Protein 4OIL (pdb70)

Radius of gyration: 17.57 Å; Cα contacts (8 Å, |Δi|>4): 299; chains: 2; bounding box: 48×38×50 Å

Secondary structure (DSSP, 8-state):
--HHHHHHHHH----------TTSPP-HHHHHHHHHHHHHHHHHHHHHHHHTSTTGGGS-HHHHHHHHHHHHHHHHHHHHHHHHHHHHTTSSEEEETTEEE-HHHHHHTT-HHHHHHHHHHHHHHHHTT--HHHHHHHHHHHTTSEEETT--TTHHHHHHHHHHHHHHHHHHH---HHHHHHHHHHHHTHHHHHHHHHHHHHHHHHHGGGTT----HHHHHHHHHTHHHHHTTSEEEPPS--/-TTGGG-

GO terms:
  GO:0045944 positive regulation of transcription by RNA polymerase II (P, IDA)
  GO:0005634 nucleus (C, IDA)
  GO:0005737 cytoplasm (C, IDA)
  GO:0045944 positive regulation of transcription by RNA polymerase II (P, IMP)
  GO:0004879 nuclear receptor activity (F, IDA)
  GO:0001223 transcription coactivator binding (F, IDA)
  GO:0030520 estrogen receptor signaling pathway (P, IDA)
  GO:0030521 androgen receptor signaling pathway (P, IDA)
  GO:0071391 cellular response to estrogen stimulus (P, IDA)
  GO:0071394 cellular response to testosterone stimulus (P, IDA)
  GO:0001223 transcription coactivator binding (F, IPI)
  GO:0001091 RNA polymerase II general transcription initiation factor binding (F, IPI)
  GO:0051117 ATPase binding (F, IDA)
  GO:0032991 protein-containing complex (C, IDA)
  GO:0000978 RNA polymerase II cis-regulatory region sequence-specific DNA binding (F, IDA)
  GO:0001228 DNA-binding transcription activator activity, RNA polymerase II-specific (F, IDA)
  GO:0005497 androgen binding (F, IDA)
  GO:0003682 chromatin binding (F, IDA)
  GO:0003700 DNA-binding transcription factor activity (F, IDA)
  GO:0005634 nucleus (C, EXP)

Nearest PDB structures (foldseek):
  2q7k-assembly1_A  TM=1.001E+00  e=5.333E-34  Homo sapiens
  4oh5-assembly1_A  TM=1.002E+00  e=1.818E-33  Homo sapiens
  4oed-assembly1_A  TM=1.001E+00  e=2.530E-33  Homo sapiens
  4ql8-assembly1_A  TM=9.978E-01  e=3.055E-33  Homo sapiens
  7zu2-assembly1_A  TM=9.937E-01  e=6.498E-33  Homo sapiens

CATH classification: 1.10.565.10

Structure (mmCIF, N/CA/C/O backbone):
data_4OIL
#
_entry.id   4OIL
#
_cell.length_a   54.417
_cell.length_b   65.593
_cell.length_c   70.283
_cell.angle_alpha   90.00
_cell.angle_beta   90.00
_cell.angle_gamma   90.00
#
_symmetry.space_group_name_H-M   'P 21 21 21'
#
loop_
_entity.id
_entity.type
_entity.pdbx_description
1 polymer 'Androgen receptor'
2 polymer 'co-regulator peptide'
3 non-polymer HYDROXYFLUTAMIDE
4 water water
#
loop_
_atom_site.group_PDB
_atom_site.id
_atom_site.type_symbol
_atom_site.label_atom_id
_atom_site.label_alt_id
_atom_site.label_comp_id
_atom_site.label_asym_id
_atom_site.label_entity_id
_atom_site.label_seq_id
_atom_site.pdbx_PDB_ins_code
_atom_site.Cartn_x
_atom_site.Cartn_y
_atom_site.Cartn_z
_atom_site.occupancy
_atom_site.B_iso_or_equiv
_atom_site.auth_seq_id
_atom_site.auth_comp_id
_atom_site.auth_asym_id
_atom_site.auth_atom_id
_atom_site.pdbx_PDB_model_num
ATOM 1 N N . GLN A 1 1 ? -8.711 25.612 -17.647 1.00 105.06 670 GLN A N 1
ATOM 2 C CA . GLN A 1 1 ? -8.275 26.247 -18.938 1.00 109.15 670 GLN A CA 1
ATOM 3 C C . GLN A 1 1 ? -9.217 25.887 -20.093 1.00 98.07 670 GLN A C 1
ATOM 4 O O . GLN A 1 1 ? -9.852 26.785 -20.675 1.00 75.49 670 GLN A O 1
ATOM 10 N N . PRO A 1 2 ? -9.332 24.578 -20.426 1.00 104.76 671 PRO A N 1
ATOM 11 C CA . PRO A 1 2 ? -10.235 24.410 -21.526 1.00 96.70 671 PRO A CA 1
ATOM 12 C C . PRO A 1 2 ? -11.634 24.858 -21.150 1.00 80.22 671 PRO A C 1
ATOM 13 O O . PRO A 1 2 ? -12.013 24.929 -19.984 1.00 66.95 671 PRO 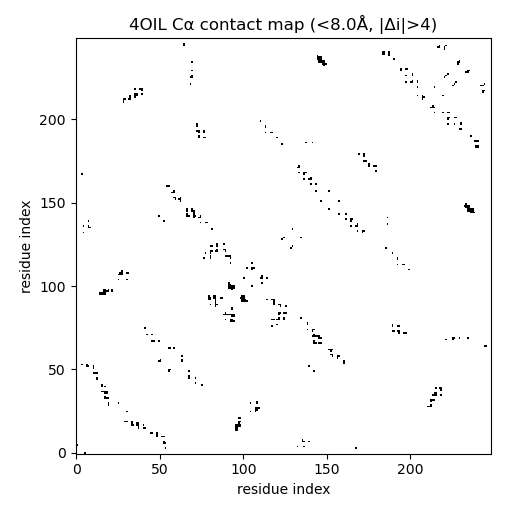A O 1
ATOM 17 N N . ILE A 1 3 ? -12.324 25.261 -22.193 1.00 69.75 672 ILE A N 1
ATOM 18 C CA . ILE A 1 3 ? -13.744 25.245 -22.273 1.00 65.47 672 ILE A CA 1
ATOM 19 C C . ILE A 1 3 ? -14.304 23.942 -21.661 1.00 61.89 672 ILE A C 1
ATOM 20 O O . ILE A 1 3 ? -15.343 23.933 -20.979 1.00 61.46 672 ILE A O 1
ATOM 25 N N . PHE A 1 4 ? -13.611 22.846 -21.921 1.00 54.34 673 PHE A N 1
ATOM 26 C CA . PHE A 1 4 ? -14.066 21.525 -21.529 1.00 56.48 673 PHE A CA 1
ATOM 27 C C . PHE A 1 4 ? -14.283 21.388 -20.019 1.00 56.64 673 PHE A C 1
ATOM 28 O O . PHE A 1 4 ? -15.338 20.889 -19.547 1.00 44.54 673 PHE A O 1
ATOM 36 N N . LEU A 1 5 ? -13.264 21.822 -19.278 1.00 58.74 674 LEU A N 1
ATOM 37 C CA . LEU A 1 5 ? -13.251 21.678 -17.837 1.00 56.48 674 LEU A CA 1
ATOM 38 C C . LEU A 1 5 ? -14.255 22.613 -17.258 1.00 50.26 674 LEU A C 1
ATOM 39 O O . LEU A 1 5 ? -14.917 22.250 -16.307 1.00 49.34 674 LEU A O 1
ATOM 44 N N . ASN A 1 6 ? -14.366 23.818 -17.812 1.00 51.03 675 ASN A N 1
ATOM 45 C CA . ASN A 1 6 ? -15.437 24.740 -17.373 1.00 55.66 675 ASN A CA 1
ATOM 46 C C . ASN A 1 6 ? -16.767 24.043 -17.378 1.00 47.37 675 ASN A C 1
ATOM 47 O O . ASN A 1 6 ? -17.537 24.212 -16.442 1.00 54.70 675 ASN A O 1
ATOM 52 N N . VAL A 1 7 ? -17.032 23.254 -18.421 1.00 43.85 676 VAL A N 1
ATOM 53 C CA . VAL A 1 7 ? -18.355 22.649 -18.548 1.00 46.03 676 VAL A CA 1
ATOM 54 C C . VAL A 1 7 ? -18.628 21.653 -17.451 1.00 45.44 676 VAL A C 1
ATOM 55 O O . VAL A 1 7 ? -19.713 21.691 -16.838 1.00 46.03 676 VAL A O 1
ATOM 59 N N . LEU A 1 8 ? -17.648 20.802 -17.159 1.00 42.96 677 LEU A N 1
ATOM 60 C CA . LEU A 1 8 ? -17.880 19.724 -16.205 1.00 40.34 677 LEU A CA 1
ATOM 61 C C . LEU A 1 8 ? -18.100 20.271 -14.847 1.00 43.05 677 LEU A C 1
ATOM 62 O O . LEU A 1 8 ? -18.899 19.735 -14.084 1.00 47.40 677 LEU A O 1
ATOM 67 N N . GLU A 1 9 ? -17.427 21.380 -14.557 1.00 48.24 678 GLU A N 1
ATOM 68 C CA . GLU A 1 9 ? -17.592 22.057 -13.259 1.00 52.89 678 GLU A CA 1
ATOM 69 C C . GLU A 1 9 ? -18.983 22.660 -13.175 1.00 47.97 678 GLU A C 1
ATOM 70 O O . GLU A 1 9 ? -19.681 22.484 -12.186 1.00 42.61 678 GLU A O 1
ATOM 76 N N . ALA A 1 10 ? -19.333 23.385 -14.229 1.00 43.26 679 ALA A N 1
ATOM 77 C CA . ALA A 1 10 ? -20.571 24.066 -14.328 1.00 46.43 679 ALA A CA 1
ATOM 78 C C . ALA A 1 10 ? -21.715 23.090 -14.125 1.00 48.83 679 ALA A C 1
ATOM 79 O O . ALA A 1 10 ? -22.607 23.387 -13.342 1.00 49.77 679 ALA A O 1
ATOM 81 N N . ILE A 1 11 ? -21.663 21.911 -14.764 1.00 47.14 680 ILE A N 1
ATOM 82 C CA . ILE A 1 11 ? -22.812 20.936 -14.734 1.00 44.69 680 ILE A CA 1
ATOM 83 C C . ILE A 1 11 ? -22.779 19.908 -13.603 1.00 44.57 680 ILE A C 1
ATOM 84 O O . ILE A 1 11 ? -23.718 19.122 -13.433 1.00 38.77 680 ILE A O 1
ATOM 89 N N . GLU A 1 12 ? -21.705 19.922 -12.819 1.00 45.88 681 GLU A N 1
ATOM 90 C CA . GLU A 1 12 ? -21.545 18.939 -11.760 1.00 44.02 681 GLU A CA 1
ATOM 91 C C . GLU A 1 12 ? -22.685 19.089 -10.738 1.00 45.84 681 GLU A C 1
ATOM 92 O O . GLU A 1 12 ? -22.855 20.154 -10.147 1.00 43.98 681 GLU A O 1
ATOM 98 N N . PRO A 1 13 ? -23.451 18.017 -10.506 1.00 46.55 682 PRO A N 1
ATOM 99 C CA . PRO A 1 13 ? -24.575 18.115 -9.551 1.00 43.86 682 PRO A CA 1
ATOM 100 C C . PRO A 1 13 ? -24.149 18.561 -8.171 1.00 44.54 682 PRO A C 1
ATOM 101 O O . PRO A 1 13 ? -22.958 18.498 -7.810 1.00 49.38 682 PRO A O 1
ATOM 105 N N . GLY A 1 14 ? -25.126 19.005 -7.406 1.00 40.90 683 GLY A N 1
ATOM 106 C CA . GLY A 1 14 ? -24.928 19.432 -6.042 1.00 40.08 683 GLY A CA 1
ATOM 107 C C . GLY A 1 14 ? -25.316 18.339 -5.048 1.00 42.27 683 GLY A C 1
ATOM 108 O O . GLY A 1 14 ? -25.443 17.184 -5.398 1.00 46.89 683 GLY A O 1
ATOM 109 N N . VAL A 1 15 ? -25.485 18.733 -3.798 1.00 43.54 684 VAL A N 1
ATOM 110 C CA . VAL A 1 15 ? -25.707 17.825 -2.703 1.00 48.24 684 VAL A CA 1
ATOM 111 C C . VAL A 1 15 ? -27.088 17.179 -2.919 1.00 49.58 684 VAL A C 1
ATOM 112 O O . VAL A 1 15 ? -28.028 17.860 -3.298 1.00 50.80 684 VAL A O 1
ATOM 116 N N . VAL A 1 16 ? -27.171 15.864 -2.754 1.00 47.64 685 VAL A N 1
ATOM 117 C CA . VAL A 1 16 ? -28.411 15.130 -2.817 1.00 47.53 685 VAL A CA 1
ATOM 118 C C . VAL A 1 16 ? -28.533 14.352 -1.520 1.00 49.76 685 VAL A C 1
ATOM 119 O O . VAL A 1 16 ? -27.636 13.616 -1.114 1.00 48.21 685 VAL A O 1
ATOM 123 N N . CYS A 1 17 ? -29.631 14.578 -0.830 1.00 51.16 686 CYS A N 1
ATOM 124 C CA . CYS A 1 17 ? -29.869 13.951 0.439 1.00 51.33 686 CYS A CA 1
ATOM 125 C C . CYS A 1 17 ? -30.758 12.740 0.182 1.00 49.05 686 CYS A C 1
ATOM 126 O O . CYS A 1 17 ? -31.551 12.725 -0.764 1.00 51.07 686 CYS A O 1
ATOM 129 N N . ALA A 1 18 ? -30.610 11.734 1.041 1.00 46.28 687 ALA A N 1
ATOM 130 C CA . ALA A 1 18 ? -31.354 10.498 0.946 1.00 48.08 687 ALA A CA 1
ATOM 131 C C . ALA A 1 18 ? -32.746 10.554 1.596 1.00 52.79 687 ALA A C 1
ATOM 132 O O . ALA A 1 18 ? -33.614 9.742 1.251 1.00 59.46 687 ALA A O 1
ATOM 134 N N . GLY A 1 19 ? -32.936 11.490 2.534 1.00 49.37 688 GLY A N 1
ATOM 135 C CA . GLY A 1 19 ? -34.145 11.590 3.334 1.00 47.93 688 GLY A CA 1
ATOM 136 C C . GLY A 1 19 ? -34.189 10.575 4.485 1.00 53.54 688 GLY A C 1
ATOM 137 O O . GLY A 1 19 ? -35.269 10.245 4.983 1.00 55.34 688 GLY A O 1
ATOM 138 N N . HIS A 1 20 ? -33.036 10.059 4.927 1.00 53.01 689 HIS A N 1
ATOM 139 C CA . HIS A 1 20 ? -33.045 8.985 5.952 1.00 49.16 689 HIS A CA 1
ATOM 140 C C . HIS A 1 20 ? -33.407 9.490 7.371 1.00 46.43 689 HIS A C 1
ATOM 141 O O . HIS A 1 20 ? -33.003 10.567 7.776 1.00 49.98 689 HIS A O 1
ATOM 148 N N . ASP A 1 21 ? -34.170 8.692 8.111 1.00 49.40 690 ASP A N 1
ATOM 149 C CA . ASP A 1 21 ? -34.442 8.958 9.535 1.00 48.93 690 ASP A CA 1
ATOM 150 C C . ASP A 1 21 ? -33.262 8.500 10.414 1.00 51.85 690 ASP A C 1
ATOM 151 O O . ASP A 1 21 ? -33.260 7.376 10.908 1.00 60.23 690 ASP A O 1
ATOM 156 N N . ASN A 1 22 ? -32.266 9.356 10.632 1.00 52.69 691 ASN A N 1
ATOM 157 C CA . ASN A 1 22 ? -31.116 8.966 11.472 1.00 50.73 691 ASN A CA 1
ATOM 158 C C . ASN A 1 22 ? -31.406 8.836 12.968 1.00 58.22 691 ASN A C 1
ATOM 159 O O . ASN A 1 22 ? -30.537 8.458 13.762 1.00 58.35 691 ASN A O 1
ATOM 164 N N . ASN A 1 23 ? -32.634 9.120 13.365 1.00 69.00 692 ASN A N 1
ATOM 165 C CA . ASN A 1 23 ? -33.018 8.927 14.752 1.00 73.63 692 ASN A CA 1
ATOM 166 C C . ASN A 1 23 ? -33.536 7.493 14.984 1.00 75.10 692 ASN A C 1
ATOM 167 O O . ASN A 1 23 ? -33.439 6.987 16.086 1.00 68.23 692 ASN A O 1
ATOM 172 N N . GLN A 1 24 ? -34.038 6.825 13.948 1.00 81.55 693 GLN A N 1
ATOM 173 C CA . GLN A 1 24 ? -34.468 5.436 14.108 1.00 92.39 693 GLN A CA 1
ATOM 174 C C . GLN A 1 24 ? -33.239 4.530 14.018 1.00 89.05 693 GLN A C 1
ATOM 175 O O . GLN A 1 24 ? -32.414 4.686 13.117 1.00 80.56 693 GLN A O 1
ATOM 181 N N . PRO A 1 25 ? -33.115 3.582 14.961 1.00 91.48 694 PRO A N 1
ATOM 182 C CA . PRO A 1 25 ? -31.999 2.660 14.869 1.00 84.24 694 PRO A CA 1
ATOM 183 C C . PRO A 1 25 ? -32.040 1.899 13.567 1.00 73.54 694 PRO A C 1
ATOM 184 O O . PRO A 1 25 ? -33.075 1.802 12.933 1.00 72.45 694 PRO A O 1
ATOM 188 N N . ASP A 1 26 ? -30.881 1.398 13.172 1.00 64.91 695 ASP A N 1
ATOM 189 C CA . ASP A 1 26 ? -30.679 0.862 11.845 1.00 59.40 695 ASP A CA 1
ATOM 190 C C . ASP A 1 26 ? -31.370 -0.482 11.669 1.00 60.42 695 ASP A C 1
ATOM 191 O O . ASP A 1 26 ? -31.264 -1.370 12.511 1.00 62.12 695 ASP A O 1
ATOM 196 N N . SER A 1 27 ? -32.085 -0.625 10.568 1.00 58.18 696 SER A N 1
ATOM 197 C CA . SER A 1 27 ? -32.567 -1.907 10.143 1.00 53.87 696 SER A CA 1
ATOM 198 C C . SER A 1 27 ? -32.213 -2.077 8.688 1.00 54.29 696 SER A C 1
ATOM 199 O O . SER A 1 27 ? -31.966 -1.105 7.965 1.00 56.92 696 SER A O 1
ATOM 202 N N . PHE A 1 28 ? -32.175 -3.323 8.248 1.00 53.10 697 PHE A N 1
ATOM 203 C CA . PHE A 1 28 ? -31.894 -3.592 6.863 1.00 54.52 697 PHE A CA 1
ATOM 204 C C . PHE A 1 28 ? -32.893 -2.841 5.950 1.00 54.13 697 PHE A C 1
ATOM 205 O O . PHE A 1 28 ? -32.504 -2.153 4.998 1.00 48.84 697 PHE A O 1
ATOM 213 N N . ALA A 1 29 ? -34.173 -2.921 6.289 1.00 50.07 698 ALA A N 1
ATOM 214 C CA . ALA A 1 29 ? -35.220 -2.347 5.449 1.00 46.57 698 ALA A CA 1
ATOM 215 C C . ALA A 1 29 ? -35.135 -0.842 5.353 1.00 42.32 698 ALA A C 1
ATOM 216 O O . ALA A 1 29 ? -35.305 -0.245 4.283 1.00 43.87 698 ALA A O 1
ATOM 218 N N . ALA A 1 30 ? -34.957 -0.210 6.496 1.00 41.99 699 ALA A N 1
ATOM 219 C CA . ALA A 1 30 ? -34.842 1.240 6.541 1.00 42.56 699 ALA A CA 1
ATOM 220 C C . ALA A 1 30 ? -33.611 1.748 5.771 1.00 45.35 699 ALA A C 1
ATOM 221 O O . ALA A 1 30 ? -33.666 2.794 5.099 1.00 48.41 699 ALA A O 1
ATOM 223 N N . LEU A 1 31 ? -32.499 1.016 5.878 1.00 41.23 700 LEU A N 1
ATOM 224 C CA . LEU A 1 31 ? -31.281 1.475 5.268 1.00 43.65 700 LEU A CA 1
ATOM 225 C C . LEU A 1 31 ? -31.453 1.272 3.794 1.00 42.29 700 LEU A C 1
ATOM 226 O O . LEU A 1 31 ? -31.139 2.166 2.990 1.00 42.28 700 LEU A O 1
ATOM 231 N N . LEU A 1 32 ? -31.947 0.086 3.440 1.00 38.33 701 LEU A N 1
ATOM 232 C CA . LEU A 1 32 ? -32.125 -0.249 2.044 1.00 41.91 701 LEU A CA 1
ATOM 233 C C . LEU A 1 32 ? -33.235 0.541 1.340 1.00 46.44 701 LEU A C 1
ATOM 234 O O . LEU A 1 32 ? -33.088 0.910 0.162 1.00 57.82 701 LEU A O 1
ATOM 239 N N . SER A 1 33 ? -34.289 0.882 2.068 1.00 43.62 702 SER A N 1
ATOM 240 C CA . SER A 1 33 ? -35.233 1.870 1.572 1.00 45.87 702 SER A CA 1
ATOM 241 C C . SER A 1 33 ? -34.622 3.237 1.367 1.00 41.48 702 SER A C 1
ATOM 242 O O . SER A 1 33 ? -34.893 3.890 0.360 1.00 45.88 702 SER A O 1
ATOM 245 N N . SER A 1 34 ? -33.836 3.733 2.312 1.00 38.54 703 SER A N 1
ATOM 246 C CA . SER A 1 34 ? -33.244 5.044 2.046 1.00 36.26 703 SER A CA 1
ATOM 247 C C . SER A 1 34 ? -32.186 4.996 0.921 1.00 34.44 703 SER A C 1
ATOM 248 O O . SER A 1 34 ? -32.094 5.961 0.187 1.00 36.89 703 SER A O 1
ATOM 251 N N . LEU A 1 35 ? -31.477 3.876 0.698 1.00 35.52 704 LEU A N 1
ATOM 252 C CA . LEU A 1 35 ? -30.531 3.807 -0.475 1.00 39.71 704 LEU A CA 1
ATOM 253 C C . LEU A 1 35 ? -31.229 3.795 -1.787 1.00 40.03 704 LEU A C 1
ATOM 254 O O . LEU A 1 35 ? -30.763 4.400 -2.717 1.00 41.25 704 LEU A O 1
ATOM 259 N N . ASN A 1 36 ? -32.311 3.022 -1.879 1.00 48.89 705 ASN A N 1
ATOM 260 C CA . ASN A 1 36 ? -33.192 2.992 -3.069 1.00 45.60 705 ASN A CA 1
ATOM 261 C C . ASN A 1 36 ? -33.789 4.344 -3.422 1.00 39.42 705 ASN A C 1
ATOM 262 O O . ASN A 1 36 ? -33.724 4.787 -4.564 1.00 41.15 705 ASN A O 1
ATOM 267 N N . GLU A 1 37 ? -34.333 5.017 -2.433 1.00 38.78 706 GLU A N 1
ATOM 268 C CA . GLU A 1 37 ? -34.816 6.382 -2.637 1.00 40.99 706 GLU A CA 1
ATOM 269 C C . GLU A 1 37 ? -33.668 7.257 -3.131 1.00 40.49 706 GLU A C 1
ATOM 270 O O . GLU A 1 37 ? -33.808 7.941 -4.124 1.00 44.40 706 GLU A O 1
ATOM 276 N N . LEU A 1 38 ? -32.545 7.250 -2.415 1.00 41.24 707 LEU A N 1
ATOM 277 C CA . LEU A 1 38 ? -31.341 8.000 -2.836 1.00 40.36 707 LEU A CA 1
ATOM 278 C C . LEU A 1 38 ? -30.990 7.651 -4.280 1.00 39.47 707 LEU A C 1
ATOM 279 O O . LEU A 1 38 ? -30.732 8.550 -5.107 1.00 42.59 707 LEU A O 1
ATOM 284 N N . GLY A 1 39 ? -31.067 6.366 -4.610 1.00 36.79 708 GLY A N 1
ATOM 285 C CA . GLY A 1 39 ? -30.734 5.946 -5.952 1.00 41.36 708 GLY A CA 1
ATOM 286 C C . GLY A 1 39 ? -31.527 6.713 -6.989 1.00 43.03 708 GLY A C 1
ATOM 287 O O . GLY A 1 39 ? -30.994 7.195 -7.976 1.00 42.90 708 GLY A O 1
ATOM 288 N N . GLU A 1 40 ? -32.821 6.826 -6.720 1.00 45.16 709 GLU A N 1
ATOM 289 C CA . GLU A 1 40 ? -33.786 7.383 -7.634 1.00 44.00 709 GLU A CA 1
ATOM 290 C C . GLU A 1 40 ? -33.451 8.845 -7.771 1.00 42.70 709 GLU A C 1
ATOM 291 O O . GLU A 1 40 ? -33.294 9.386 -8.878 1.00 40.22 709 GLU A O 1
ATOM 297 N N . ARG A 1 41 ? -33.325 9.496 -6.627 1.00 41.24 710 ARG A N 1
ATOM 298 C CA . ARG A 1 41 ? -32.932 10.908 -6.630 1.00 45.02 710 ARG A CA 1
ATOM 299 C C . ARG A 1 41 ? -31.617 11.145 -7.426 1.00 43.85 710 ARG A C 1
ATOM 300 O O . ARG A 1 41 ? -31.544 12.068 -8.269 1.00 42.39 710 ARG A O 1
ATOM 308 N N . GLN A 1 42 ? -30.621 10.284 -7.230 1.00 40.16 711 GLN A N 1
ATOM 309 C CA . GLN A 1 42 ? -29.329 10.504 -7.916 1.00 44.63 711 GLN A CA 1
ATOM 310 C C . GLN A 1 42 ? -29.456 10.193 -9.411 1.00 46.67 711 GLN A C 1
ATOM 311 O O . GLN A 1 42 ? -28.866 10.882 -10.252 1.00 42.65 711 GLN A O 1
ATOM 317 N N . LEU A 1 43 ? -30.257 9.189 -9.754 1.00 44.87 712 LEU A N 1
ATOM 318 C CA . LEU A 1 43 ? -30.563 8.920 -11.165 1.00 45.22 712 LEU A CA 1
ATOM 319 C C . LEU A 1 43 ? -31.058 10.162 -11.904 1.00 44.52 712 LEU A C 1
ATOM 320 O O . LEU A 1 43 ? -30.635 10.465 -13.014 1.00 47.48 712 LEU A O 1
ATOM 325 N N . VAL A 1 44 ? -31.965 10.874 -11.269 1.00 45.90 713 VAL A N 1
ATOM 326 C CA . VAL A 1 44 ? -32.5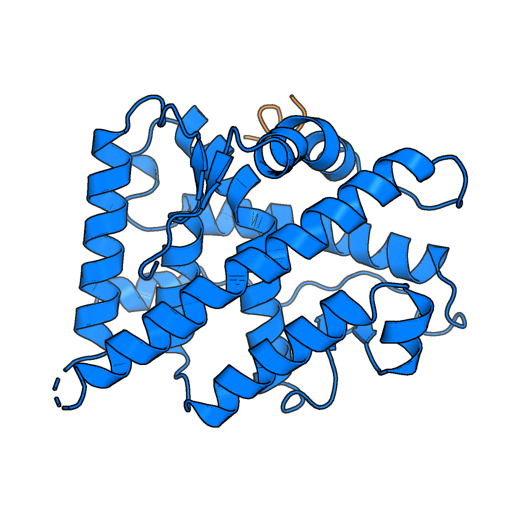58 12.079 -11.842 1.00 46.62 713 VAL A CA 1
ATOM 327 C C . VAL A 1 44 ? -31.449 13.081 -12.085 1.00 45.63 713 VAL A C 1
ATOM 328 O O . VAL A 1 44 ? -31.317 13.648 -13.169 1.00 44.36 713 VAL A O 1
ATOM 332 N N . HIS A 1 45 ? -30.637 13.300 -11.068 1.00 47.29 714 HIS A N 1
ATOM 333 C CA . HIS A 1 45 ? -29.465 14.172 -11.266 1.00 51.34 714 HIS A CA 1
ATOM 334 C C . HIS A 1 45 ? -28.510 13.634 -12.330 1.00 40.93 714 HIS A C 1
ATOM 335 O O . HIS A 1 45 ? -28.099 14.384 -13.193 1.00 46.75 714 HIS A O 1
ATOM 342 N N . VAL A 1 46 ? -28.219 12.345 -12.376 1.00 40.91 715 VAL A N 1
ATOM 343 C CA . VAL A 1 46 ? -27.285 11.872 -13.449 1.00 39.37 715 VAL A CA 1
ATOM 344 C C . VAL A 1 46 ? -27.839 12.146 -14.869 1.00 44.58 715 VAL A C 1
ATOM 345 O O . VAL A 1 46 ? -27.066 12.533 -15.795 1.00 41.02 715 VAL A O 1
ATOM 349 N N . VAL A 1 47 ? -29.154 11.935 -15.046 1.00 38.76 716 VAL A N 1
ATOM 350 C CA . VAL A 1 47 ? -29.806 12.221 -16.315 1.00 35.28 716 VAL A CA 1
ATOM 351 C C . VAL A 1 47 ? -29.616 13.663 -16.712 1.00 36.39 716 VAL A C 1
ATOM 352 O O . VAL A 1 47 ? -29.243 13.977 -17.827 1.00 41.90 716 VAL A O 1
ATOM 356 N N . LYS A 1 48 ? -29.946 14.571 -15.828 1.00 38.84 717 LYS A N 1
ATOM 357 C CA . LYS A 1 48 ? -29.815 15.963 -16.202 1.00 42.62 717 LYS A CA 1
ATOM 358 C C . LYS A 1 48 ? -28.377 16.299 -16.554 1.00 40.72 717 LYS A C 1
ATOM 359 O O . LYS A 1 48 ? -28.152 17.034 -17.505 1.00 43.94 717 LYS A O 1
ATOM 365 N N . TRP A 1 49 ? -27.428 15.758 -15.779 1.00 39.53 718 TRP A N 1
ATOM 366 C CA . TRP A 1 49 ? -25.976 16.042 -15.934 1.00 45.25 718 TRP A CA 1
ATOM 367 C C . TRP A 1 49 ? -25.441 15.557 -17.274 1.00 46.00 718 TRP A C 1
ATOM 368 O O . TRP A 1 49 ? -24.671 16.237 -17.931 1.00 43.53 718 TRP A O 1
ATOM 379 N N . ALA A 1 50 ? -25.873 14.348 -17.629 1.00 45.39 719 ALA A N 1
ATOM 380 C CA . ALA A 1 50 ? -25.500 13.657 -18.847 1.00 42.52 719 ALA A CA 1
ATOM 381 C C . ALA A 1 50 ? -25.889 14.424 -20.111 1.00 47.14 719 ALA A C 1
ATOM 382 O O . ALA A 1 50 ? -25.041 14.650 -21.044 1.00 40.03 719 ALA A O 1
ATOM 384 N N . LYS A 1 51 ? -27.169 14.815 -20.144 1.00 41.48 720 LYS A N 1
ATOM 385 C CA . LYS A 1 51 ? -27.726 15.596 -21.265 1.00 46.34 720 LYS A CA 1
ATOM 386 C C . LYS A 1 51 ? -27.054 16.951 -21.502 1.00 41.97 720 LYS A C 1
ATOM 387 O O . LYS A 1 51 ? -27.077 17.461 -22.636 1.00 48.44 720 LYS A O 1
ATOM 393 N N . ALA A 1 52 ? -26.448 17.536 -20.469 1.00 37.17 721 ALA A N 1
ATOM 394 C CA . ALA A 1 52 ? -25.684 18.784 -20.652 1.00 33.39 721 ALA A CA 1
ATOM 395 C C . ALA A 1 52 ? -24.190 18.560 -20.960 1.00 37.49 721 ALA A C 1
ATOM 396 O O . ALA A 1 52 ? -23.407 19.512 -21.046 1.00 38.44 721 ALA A O 1
ATOM 398 N N . LEU A 1 53 ? -23.790 17.316 -21.101 1.00 36.40 722 LEU A N 1
ATOM 399 C CA . LEU A 1 53 ? -22.411 17.014 -21.355 1.00 41.08 722 LEU A CA 1
ATOM 400 C C . LEU A 1 53 ? -22.126 17.419 -22.760 1.00 43.82 722 LEU A C 1
ATOM 401 O O . LEU A 1 53 ? -23.026 17.390 -23.615 1.00 54.66 722 LEU A O 1
ATOM 406 N N . PRO A 1 54 ? -20.879 17.798 -23.019 1.00 45.47 723 PRO A N 1
ATOM 407 C CA . PRO A 1 54 ? -20.536 18.222 -24.372 1.00 46.82 723 PRO A CA 1
ATOM 408 C C . PRO A 1 54 ? -20.596 17.103 -25.402 1.00 42.17 723 PRO A C 1
ATOM 409 O O . PRO A 1 54 ? -20.204 15.986 -25.142 1.00 41.45 723 PRO A O 1
ATOM 413 N N . GLY A 1 55 ? -21.068 17.419 -26.587 1.00 49.47 724 GLY A N 1
ATOM 414 C CA . GLY A 1 55 ? -21.274 16.400 -27.625 1.00 44.32 724 GLY A CA 1
ATOM 415 C C . GLY A 1 55 ? -22.311 15.321 -27.315 1.00 44.96 724 GLY A C 1
ATOM 416 O O . GLY A 1 55 ? -22.510 14.439 -28.134 1.00 48.88 724 GLY A O 1
ATOM 417 N N . PHE A 1 56 ? -22.990 15.353 -26.167 1.00 46.50 725 PHE A N 1
ATOM 418 C CA . PHE A 1 56 ? -23.876 14.216 -25.798 1.00 45.99 725 PHE A CA 1
ATOM 419 C C . PHE A 1 56 ? -25.098 14.104 -26.734 1.00 56.37 725 PHE A C 1
ATOM 420 O O . PHE A 1 56 ? -25.559 12.990 -27.080 1.00 58.08 725 PHE A O 1
ATOM 428 N N . ARG A 1 57 ? -25.610 15.262 -27.150 1.00 60.18 726 ARG A N 1
ATOM 429 C CA . ARG A 1 57 ? -26.765 15.339 -28.028 1.00 62.32 726 ARG A CA 1
ATOM 430 C C . ARG A 1 57 ? -26.438 14.745 -29.402 1.00 62.46 726 ARG A C 1
ATOM 431 O O . ARG A 1 57 ? -27.357 14.403 -30.138 1.00 63.67 726 ARG A O 1
ATOM 439 N N . ASN A 1 58 ? -25.152 14.606 -29.744 1.00 56.34 727 ASN A N 1
ATOM 440 C CA . ASN A 1 58 ? -24.757 13.951 -30.985 1.00 57.25 727 ASN A CA 1
ATOM 441 C C . ASN A 1 58 ? -25.335 12.539 -31.067 1.00 55.44 727 ASN A C 1
ATOM 442 O O . ASN A 1 58 ? -25.573 12.062 -32.167 1.00 67.80 727 ASN A O 1
ATOM 447 N N . LEU A 1 59 ? -25.463 11.852 -29.927 1.00 47.79 728 LEU A N 1
ATOM 448 C CA . LEU A 1 59 ? -25.913 10.438 -29.864 1.00 48.50 728 LEU A CA 1
ATOM 449 C C . LEU A 1 59 ? -27.348 10.273 -30.269 1.00 53.42 728 LEU A C 1
ATOM 450 O O . LEU A 1 59 ? -28.181 11.144 -30.005 1.00 54.75 728 LEU A O 1
ATOM 455 N N . HIS A 1 60 ? -27.657 9.128 -30.854 1.00 51.55 729 HIS A N 1
ATOM 456 C CA . HIS A 1 60 ? -29.043 8.767 -31.022 1.00 57.59 729 HIS A CA 1
ATOM 457 C C . HIS A 1 60 ? -29.698 8.660 -29.636 1.00 57.34 729 HIS A C 1
ATOM 458 O O . HIS A 1 60 ? -29.129 8.117 -28.674 1.00 48.82 729 HIS A O 1
ATOM 465 N N . VAL A 1 61 ? -30.919 9.157 -29.576 1.00 56.96 730 VAL A N 1
ATOM 466 C CA . VAL A 1 61 ? -31.658 9.302 -28.331 1.00 60.55 730 VAL A CA 1
ATOM 467 C C . VAL A 1 61 ? -31.695 8.045 -27.466 1.00 58.34 730 VAL A C 1
ATOM 468 O O . VAL A 1 61 ? -31.638 8.121 -26.232 1.00 54.56 730 VAL A O 1
ATOM 472 N N . ASP A 1 62 ? -31.899 6.915 -28.121 1.00 54.05 731 ASP A N 1
ATOM 473 C CA . ASP A 1 62 ? -32.051 5.626 -27.452 1.00 58.53 731 ASP A CA 1
ATOM 474 C C . ASP A 1 62 ? -30.708 5.166 -26.939 1.00 51.05 731 ASP A C 1
ATOM 475 O O . ASP A 1 62 ? -30.626 4.452 -25.944 1.00 52.01 731 ASP A O 1
ATOM 480 N N . ASP A 1 63 ? -29.657 5.579 -27.639 1.00 53.21 732 ASP A N 1
ATOM 481 C CA . ASP A 1 63 ? -28.287 5.432 -27.141 1.00 50.23 732 ASP A CA 1
ATOM 482 C C . ASP A 1 63 ? -28.083 6.341 -25.927 1.00 46.01 732 ASP A C 1
ATOM 483 O O . ASP A 1 63 ? -27.482 5.929 -24.927 1.00 50.01 732 ASP A O 1
ATOM 488 N N . GLN A 1 64 ? -28.597 7.562 -26.003 1.00 43.75 733 GLN A N 1
ATOM 489 C CA . GLN A 1 64 ? -28.569 8.473 -24.843 1.00 46.08 733 GLN A CA 1
ATOM 490 C C . GLN A 1 64 ? -29.167 7.832 -23.592 1.00 47.34 733 GLN A C 1
ATOM 491 O O . GLN A 1 64 ? -28.607 7.915 -22.508 1.00 54.14 733 GLN A O 1
ATOM 497 N N . MET A 1 65 ? -30.288 7.152 -23.736 1.00 52.43 734 MET A N 1
ATOM 498 C CA . MET A 1 65 ? -30.936 6.609 -22.567 1.00 53.25 734 MET A CA 1
ATOM 499 C C . MET A 1 65 ? -30.179 5.384 -22.145 1.00 44.43 734 MET A C 1
ATOM 500 O O . MET A 1 65 ? -29.948 5.161 -20.972 1.00 44.28 734 MET A O 1
ATOM 505 N N . ALA A 1 66 ? -29.841 4.562 -23.116 1.00 37.92 735 ALA A N 1
ATOM 506 C CA . ALA A 1 66 ? -29.276 3.277 -22.816 1.00 41.52 735 ALA A CA 1
ATOM 507 C C . ALA A 1 66 ? -28.013 3.488 -21.962 1.00 43.48 735 ALA A C 1
ATOM 508 O O . ALA A 1 66 ? -27.862 2.960 -20.834 1.00 43.32 735 ALA A O 1
ATOM 510 N N . VAL A 1 67 ? -27.158 4.334 -22.517 1.00 38.12 736 VAL A N 1
ATOM 511 C CA . VAL A 1 67 ? -25.858 4.626 -21.971 1.00 44.84 736 VAL A CA 1
ATOM 512 C C . VAL A 1 67 ? -25.940 5.090 -20.537 1.00 44.02 736 VAL A C 1
ATOM 513 O O . VAL A 1 67 ? -25.112 4.698 -19.733 1.00 39.99 736 VAL A O 1
ATOM 517 N N . ILE A 1 68 ? -26.916 5.939 -20.226 1.00 42.09 737 ILE A N 1
ATOM 518 C CA . ILE A 1 68 ? -27.086 6.430 -18.861 1.00 41.68 737 ILE A CA 1
ATOM 519 C C . ILE A 1 68 ? -27.577 5.263 -17.967 1.00 41.62 737 ILE A C 1
ATOM 520 O O . ILE A 1 68 ? -27.149 5.088 -16.831 1.00 39.90 737 ILE A O 1
ATOM 525 N N . GLN A 1 69 ? -28.500 4.480 -18.479 1.00 40.58 738 GLN A N 1
ATOM 526 C CA . GLN A 1 69 ? -29.086 3.434 -17.684 1.00 41.85 738 GLN A CA 1
ATOM 527 C C . GLN A 1 69 ? -27.997 2.422 -17.326 1.00 44.94 738 GLN A C 1
ATOM 528 O O . GLN A 1 69 ? -27.887 2.014 -16.205 1.00 51.97 738 GLN A O 1
ATOM 534 N N . TYR A 1 70 ? -27.197 2.012 -18.298 1.00 43.85 739 TYR A N 1
ATOM 535 C CA . TYR A 1 70 ? -26.171 1.032 -18.044 1.00 42.89 739 TYR A CA 1
ATOM 536 C C . TYR A 1 70 ? -25.104 1.562 -17.141 1.00 40.93 739 TYR A C 1
ATOM 537 O O . TYR A 1 70 ? -24.581 0.828 -16.301 1.00 46.79 739 TYR A O 1
ATOM 546 N N . SER A 1 71 ? -24.754 2.827 -17.279 1.00 41.26 740 SER A N 1
ATOM 547 C CA . SER A 1 71 ? -23.544 3.303 -16.588 1.00 43.24 740 SER A CA 1
ATOM 548 C C . SER A 1 71 ? -23.851 3.929 -15.223 1.00 41.46 740 SER A C 1
ATOM 549 O O . SER A 1 71 ? -22.957 4.111 -14.409 1.00 42.51 740 SER A O 1
ATOM 552 N N . TRP A 1 72 ? -25.121 4.173 -14.935 1.00 42.42 741 TRP A N 1
ATOM 553 C CA . TRP A 1 72 ? -25.514 4.849 -13.693 1.00 42.62 741 TRP A CA 1
ATOM 554 C C . TRP A 1 72 ? -24.943 4.302 -12.387 1.00 37.32 741 TRP A C 1
ATOM 555 O O . TRP A 1 72 ? -24.491 5.050 -11.529 1.00 38.40 741 TRP A O 1
ATOM 566 N N . MET A 1 73 ? -24.940 3.006 -12.203 1.00 38.07 742 MET A N 1
ATOM 567 C CA . MET A 1 73 ? -24.419 2.472 -10.923 1.00 40.95 742 MET A CA 1
ATOM 568 C C . MET A 1 73 ? -22.927 2.850 -10.763 1.00 40.07 742 MET A C 1
ATOM 569 O O . MET A 1 73 ? -22.507 3.327 -9.699 1.00 32.45 742 MET A O 1
ATOM 574 N N . GLY A 1 74 ? -22.169 2.700 -11.856 1.00 38.85 743 GLY A N 1
ATOM 575 C CA . GLY A 1 74 ? -20.747 3.042 -11.857 1.00 40.70 743 GLY A CA 1
ATOM 576 C C . GLY A 1 74 ? -20.479 4.488 -11.495 1.00 38.34 743 GLY A C 1
ATOM 577 O O . GLY A 1 74 ? -19.629 4.802 -10.649 1.00 38.36 743 GLY A O 1
ATOM 578 N N . LEU A 1 75 ? -21.184 5.381 -12.165 1.00 37.35 744 LEU A N 1
ATOM 579 C CA . LEU A 1 75 ? -20.996 6.808 -11.927 1.00 37.21 744 LEU A CA 1
ATOM 580 C C . LEU A 1 75 ? -21.264 7.178 -10.481 1.00 37.24 744 LEU A C 1
ATOM 581 O O . LEU A 1 75 ? -20.549 7.976 -9.908 1.00 49.36 744 LEU A O 1
ATOM 586 N N . MET A 1 76 ? -22.325 6.610 -9.919 1.00 37.74 745 MET A N 1
ATOM 587 C CA . MET A 1 76 ? -22.687 6.789 -8.520 1.00 36.67 745 MET A CA 1
ATOM 588 C C . MET A 1 76 ? -21.620 6.345 -7.567 1.00 39.02 745 MET A C 1
ATOM 589 O O . MET A 1 76 ? -21.346 7.009 -6.564 1.00 38.49 745 MET A O 1
ATOM 594 N N . VAL A 1 77 ? -21.110 5.144 -7.827 1.00 41.66 746 VAL A N 1
ATOM 595 C CA . VAL A 1 77 ? -20.067 4.551 -7.022 1.00 37.88 746 VAL A CA 1
ATOM 596 C C . VAL A 1 77 ? -18.873 5.490 -7.076 1.00 39.04 746 VAL A C 1
ATOM 597 O O . VAL A 1 77 ? -18.228 5.799 -6.045 1.00 35.77 746 VAL A O 1
ATOM 601 N N . PHE A 1 78 ? -18.593 5.982 -8.274 1.00 35.09 747 PHE A N 1
ATOM 602 C CA . PHE A 1 78 ? -17.375 6.761 -8.450 1.00 40.89 747 PHE A CA 1
ATOM 603 C C . PHE A 1 78 ? -17.487 8.052 -7.653 1.00 43.05 747 PHE A C 1
ATOM 604 O O . PHE A 1 78 ? -16.573 8.387 -6.887 1.00 37.62 747 PHE A O 1
ATOM 612 N N . ALA A 1 79 ? -18.613 8.768 -7.851 1.00 39.92 748 ALA A N 1
ATOM 613 C CA . ALA A 1 79 ? -18.793 10.086 -7.232 1.00 37.03 748 ALA A CA 1
ATOM 614 C C . ALA A 1 79 ? -18.895 9.884 -5.733 1.00 39.12 748 ALA A C 1
ATOM 615 O O . ALA A 1 79 ? -18.463 10.721 -4.951 1.00 41.90 748 ALA A O 1
ATOM 617 N N . MET A 1 80 ? -19.502 8.768 -5.334 1.00 40.48 749 MET A N 1
ATOM 618 C CA . MET A 1 80 ? -19.657 8.487 -3.922 1.00 43.02 749 MET A CA 1
ATOM 619 C C . MET A 1 80 ? -18.258 8.245 -3.345 1.00 45.94 749 MET A C 1
ATOM 620 O O . MET A 1 80 ? -17.937 8.761 -2.286 1.00 48.71 749 MET A O 1
ATOM 625 N N . GLY A 1 81 ? -17.430 7.486 -4.060 1.00 46.32 750 GLY A N 1
ATOM 626 C CA . GLY A 1 81 ? -16.004 7.324 -3.684 1.00 46.88 750 GLY A CA 1
ATOM 627 C C . GLY A 1 81 ? -15.298 8.637 -3.370 1.00 42.98 750 GLY A C 1
ATOM 628 O O . GLY A 1 81 ? -14.644 8.775 -2.319 1.00 38.52 750 GLY A O 1
ATOM 629 N N . TRP A 1 82 ? -15.475 9.617 -4.254 1.00 44.97 751 TRP A N 1
ATOM 630 C CA . TRP A 1 82 ? -14.906 10.973 -4.080 1.00 45.64 751 TRP A CA 1
ATOM 631 C C . TRP A 1 82 ? -15.498 11.721 -2.906 1.00 48.25 751 TRP A C 1
ATOM 632 O O . TRP A 1 82 ? -14.754 12.292 -2.082 1.00 47.81 751 TRP A O 1
ATOM 643 N N . ARG A 1 83 ? -16.841 11.744 -2.844 1.00 49.24 752 ARG A N 1
ATOM 644 C CA . ARG A 1 83 ? -17.555 12.413 -1.746 1.00 44.68 752 ARG A CA 1
ATOM 645 C C . ARG A 1 83 ? -16.996 11.889 -0.431 1.00 40.88 752 ARG A C 1
ATOM 646 O O . ARG A 1 83 ? -16.783 12.647 0.489 1.00 43.55 752 ARG A O 1
ATOM 654 N N . SER A 1 84 ? -16.801 10.575 -0.334 1.00 40.80 753 SER A N 1
ATOM 655 C CA . SER A 1 84 ? -16.225 9.966 0.874 1.00 45.92 753 SER A CA 1
ATOM 656 C C . SER A 1 84 ? -14.763 10.411 1.128 1.00 49.50 753 SER A C 1
ATOM 657 O O . SER A 1 84 ? -14.329 10.594 2.276 1.00 48.29 753 SER A O 1
ATOM 660 N N . PHE A 1 85 ? -14.013 10.546 0.047 1.00 48.68 754 PHE A N 1
ATOM 661 C CA . PHE A 1 85 ? -12.640 10.986 0.140 1.00 48.95 754 PHE A CA 1
ATOM 662 C C . PHE A 1 85 ? -12.616 12.421 0.621 1.00 51.12 754 PHE A C 1
ATOM 663 O O . PHE A 1 85 ? -12.038 12.701 1.678 1.00 50.84 754 PHE A O 1
ATOM 671 N N . THR A 1 86 ? -13.268 13.324 -0.121 1.00 49.65 755 THR A N 1
ATOM 672 C CA . THR A 1 86 ? -13.224 14.726 0.247 1.00 47.32 755 THR A CA 1
ATOM 673 C C . THR A 1 86 ? -13.830 15.060 1.624 1.00 50.91 755 THR A C 1
ATOM 674 O O . THR A 1 86 ? -13.286 15.873 2.337 1.00 57.61 755 THR A O 1
ATOM 678 N N . ASN A 1 87 ? -14.937 14.438 2.002 1.00 55.00 756 ASN A N 1
ATOM 679 C CA . ASN A 1 87 ? -15.679 14.846 3.202 1.00 55.52 756 ASN A CA 1
ATOM 680 C C . ASN A 1 87 ? -15.214 14.201 4.476 1.00 51.68 756 ASN A C 1
ATOM 681 O O . ASN A 1 87 ? -15.307 14.804 5.523 1.00 60.04 756 ASN A O 1
ATOM 686 N N . VAL A 1 88 ? -14.764 12.965 4.417 1.00 51.04 757 VAL A N 1
ATOM 687 C CA . VAL A 1 88 ? -14.337 12.299 5.636 1.00 51.96 757 VAL A CA 1
ATOM 688 C C . VAL A 1 88 ? -13.153 11.399 5.406 1.00 52.00 757 VAL A C 1
ATOM 689 O O . VAL A 1 88 ? -13.005 10.393 6.089 1.00 54.36 757 VAL A O 1
ATOM 693 N N . ASN A 1 89 ? -12.307 11.751 4.447 1.00 58.23 758 ASN A N 1
ATOM 694 C CA . ASN A 1 89 ? -11.060 11.018 4.222 1.00 65.45 758 ASN A CA 1
ATOM 695 C C . ASN A 1 89 ? -11.163 9.509 4.125 1.00 56.64 758 ASN A C 1
ATOM 696 O O . ASN A 1 89 ? -10.215 8.788 4.447 1.00 54.24 758 ASN A O 1
ATOM 701 N N . SER A 1 90 ? -12.312 9.036 3.669 1.00 55.22 759 SER A N 1
ATOM 702 C CA . SER A 1 90 ? -12.555 7.620 3.466 1.00 49.51 759 SER A CA 1
ATOM 703 C C . SER A 1 90 ? -12.681 6.798 4.746 1.00 50.36 759 SER A C 1
ATOM 704 O O . SER A 1 90 ? -12.685 5.578 4.655 1.00 54.21 759 SER A O 1
ATOM 707 N N . ALA A 1 91 ? -12.805 7.428 5.918 1.00 51.62 760 ALA A N 1
ATOM 708 C CA . ALA A 1 91 ? -12.989 6.673 7.160 1.00 58.62 760 ALA A CA 1
ATOM 709 C C . ALA A 1 91 ? -14.362 6.015 7.130 1.00 63.14 760 ALA A C 1
ATOM 710 O O . ALA A 1 91 ? -14.558 4.951 7.723 1.00 71.56 760 ALA A O 1
ATOM 712 N N . MET A 1 92 ? -15.309 6.649 6.422 1.00 57.23 761 MET A N 1
ATOM 713 C CA . MET A 1 92 ? -16.648 6.085 6.224 1.00 53.21 761 MET A CA 1
ATOM 714 C C . MET A 1 92 ? -17.161 6.381 4.827 1.00 51.11 761 MET A C 1
ATOM 715 O O . MET A 1 92 ? -16.539 7.163 4.107 1.00 42.95 761 MET A O 1
ATOM 720 N N . LEU A 1 93 ? -18.323 5.797 4.483 1.00 50.31 762 LEU A N 1
ATOM 721 C CA . LEU A 1 93 ? -18.955 5.980 3.171 1.00 46.99 762 LEU A CA 1
ATOM 722 C C . LEU A 1 93 ? -20.062 7.034 3.127 1.00 48.27 762 LEU A C 1
ATOM 723 O O . LEU A 1 93 ? -21.209 6.785 3.596 1.00 48.80 762 LEU A O 1
ATOM 728 N N . TYR A 1 94 ? -19.748 8.164 2.476 1.00 44.97 763 TYR A N 1
ATOM 729 C CA . TYR A 1 94 ? -20.656 9.329 2.367 1.00 46.49 763 TYR A CA 1
ATOM 730 C C . TYR A 1 94 ? -21.709 9.196 1.257 1.00 37.73 763 TYR A C 1
ATOM 731 O O . TYR A 1 94 ? -21.761 9.904 0.268 1.00 37.02 763 TYR A O 1
ATOM 740 N N . PHE A 1 95 ? -22.556 8.230 1.415 1.00 38.32 764 PHE A N 1
ATOM 741 C CA . PHE A 1 95 ? -23.687 8.118 0.489 1.00 39.10 764 PHE A CA 1
ATOM 742 C C . PHE A 1 95 ? -24.459 9.444 0.355 1.00 33.35 764 PHE A C 1
ATOM 743 O O . PHE A 1 95 ? -24.703 9.923 -0.759 1.00 29.44 764 PHE A O 1
ATOM 751 N N . ALA A 1 96 ? -24.714 10.105 1.476 1.00 30.05 765 ALA A N 1
ATO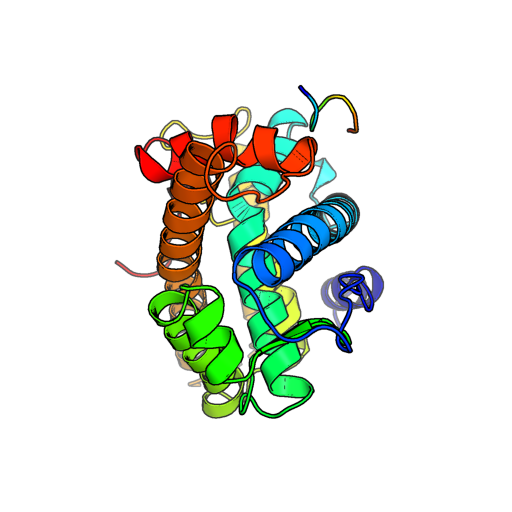M 752 C CA . ALA A 1 96 ? -25.261 11.450 1.412 1.00 33.94 765 ALA A CA 1
ATOM 753 C C . ALA A 1 96 ? -25.079 12.024 2.784 1.00 35.40 765 ALA A C 1
ATOM 754 O O . ALA A 1 96 ? -24.769 11.276 3.720 1.00 42.18 765 ALA A O 1
ATOM 756 N N . PRO A 1 97 ? -25.322 13.339 2.936 1.00 38.61 766 PRO A N 1
ATOM 757 C CA . PRO A 1 97 ? -25.171 13.991 4.242 1.00 38.75 766 PRO A CA 1
ATOM 758 C C . PRO A 1 97 ? -25.997 13.325 5.303 1.00 42.38 766 PRO A C 1
ATOM 759 O O . PRO A 1 97 ? -25.530 13.154 6.419 1.00 47.49 766 PRO A O 1
ATOM 763 N N . ASP A 1 98 ? -27.196 12.879 4.939 1.00 45.23 767 ASP A N 1
ATOM 764 C CA . ASP A 1 98 ? -28.044 12.211 5.892 1.00 44.45 767 ASP A CA 1
ATOM 765 C C . ASP A 1 98 ? -27.957 10.690 5.762 1.00 47.54 767 ASP A C 1
ATOM 766 O O . ASP A 1 98 ? -28.854 9.956 6.220 1.00 48.25 767 ASP A O 1
ATOM 771 N N . LEU A 1 99 ? -26.861 10.189 5.197 1.00 40.99 768 LEU A N 1
ATOM 772 C CA . LEU A 1 99 ? -26.753 8.739 5.012 1.00 40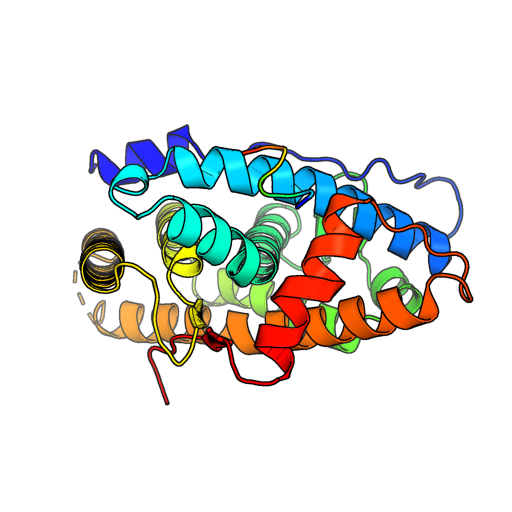.44 768 LEU A CA 1
ATOM 773 C C . LEU A 1 99 ? -25.311 8.356 4.786 1.00 43.19 768 LEU A C 1
ATOM 774 O O . LEU A 1 99 ? -24.878 8.035 3.675 1.00 36.65 768 LEU A O 1
ATOM 779 N N . VAL A 1 100 ? -24.600 8.399 5.895 1.00 45.46 769 VAL A N 1
ATOM 780 C CA . VAL A 1 100 ? -23.199 8.143 5.953 1.00 42.48 769 VAL A CA 1
ATOM 781 C C . VAL A 1 100 ? -23.007 6.794 6.626 1.00 40.81 769 VAL A C 1
ATOM 782 O O . VAL A 1 100 ? -23.417 6.577 7.767 1.00 37.66 769 VAL A O 1
ATOM 786 N N . PHE A 1 101 ? -22.407 5.865 5.915 1.00 40.06 770 PHE A N 1
ATOM 787 C CA . PHE A 1 101 ? -22.231 4.530 6.451 1.00 44.70 770 PHE A CA 1
ATOM 788 C C . PHE A 1 101 ? -20.939 4.432 7.274 1.00 49.84 770 PHE A C 1
ATOM 789 O O . PHE A 1 101 ? -19.861 4.760 6.794 1.00 51.47 770 PHE A O 1
ATOM 797 N N . ASN A 1 102 ? -21.093 3.957 8.502 1.00 48.65 771 ASN A N 1
ATOM 798 C CA . ASN A 1 102 ? -20.020 3.425 9.288 1.00 46.51 771 ASN A CA 1
ATOM 799 C C . ASN A 1 102 ? -20.068 1.907 9.186 1.00 51.50 771 ASN A C 1
ATOM 800 O O . ASN A 1 102 ? -21.029 1.337 8.639 1.00 46.74 771 ASN A O 1
ATOM 805 N N . GLU A 1 103 ? -19.041 1.239 9.713 1.00 50.73 772 GLU A N 1
ATOM 806 C CA . GLU A 1 103 ? -18.936 -0.225 9.559 1.00 50.99 772 GLU A CA 1
ATOM 807 C C . GLU A 1 103 ? -20.204 -0.920 10.007 1.00 48.28 772 GLU A C 1
ATOM 808 O O . GLU A 1 103 ? -20.652 -1.927 9.436 1.00 47.03 772 GLU A O 1
ATOM 814 N N . TYR A 1 104 ? -20.775 -0.409 11.076 1.00 48.28 773 TYR A N 1
ATOM 815 C CA . TYR A 1 104 ? -21.975 -1.028 11.567 1.00 50.10 773 TYR A CA 1
ATOM 816 C C . TYR A 1 104 ? -23.049 -0.997 10.472 1.00 44.54 773 TYR A C 1
ATOM 817 O O . TYR A 1 104 ? -23.676 -2.026 10.207 1.00 41.22 773 TYR A O 1
ATOM 826 N N . ARG A 1 105 ? -23.251 0.142 9.812 1.00 38.73 774 ARG A N 1
ATOM 827 C CA . ARG A 1 105 ? -24.225 0.245 8.713 1.00 38.09 774 ARG A CA 1
ATOM 828 C C . ARG 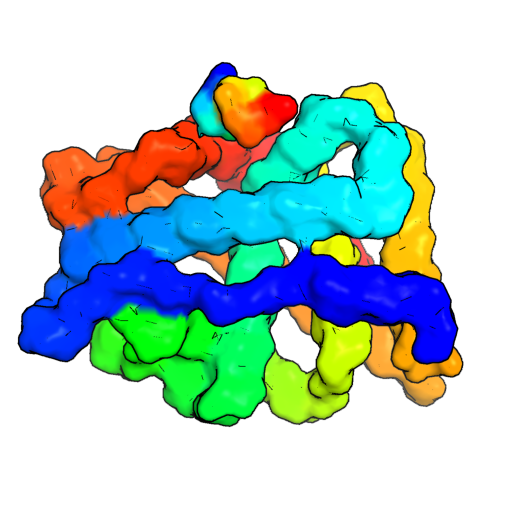A 1 105 ? -23.774 -0.588 7.512 1.00 42.58 774 ARG A C 1
ATOM 829 O O . ARG A 1 105 ? -24.605 -1.246 6.837 1.00 40.82 774 ARG A O 1
ATOM 837 N N . MET A 1 106 ? -22.428 -0.628 7.322 1.00 46.27 775 MET A N 1
ATOM 838 C CA . MET A 1 106 ? -21.912 -1.521 6.286 1.00 46.95 775 MET A CA 1
ATOM 839 C C . MET A 1 106 ? -22.384 -2.970 6.457 1.00 51.60 775 MET A C 1
ATOM 840 O O . MET A 1 106 ? -22.693 -3.667 5.477 1.00 55.86 775 MET A O 1
ATOM 845 N N . HIS A 1 107 ? -22.444 -3.418 7.702 1.00 51.81 776 HIS A N 1
ATOM 846 C CA . HIS A 1 107 ? -22.807 -4.802 8.003 1.00 52.35 776 HIS A CA 1
ATOM 847 C C . HIS A 1 107 ? -24.313 -5.003 7.994 1.00 50.97 776 HIS A C 1
ATOM 848 O O . HIS A 1 107 ? -24.828 -6.026 7.534 1.00 46.27 776 HIS A O 1
ATOM 855 N N . LYS A 1 108 ? -25.009 -4.024 8.535 1.00 51.51 777 LYS A N 1
ATOM 856 C CA . LYS A 1 108 ? -26.456 -4.067 8.662 1.00 50.04 777 LYS A CA 1
ATOM 857 C C . LYS A 1 108 ? -27.232 -4.039 7.326 1.00 50.15 777 LYS A C 1
ATOM 858 O O . LYS A 1 108 ? -28.275 -4.680 7.163 1.00 49.35 777 LYS A O 1
ATOM 864 N N . SER A 1 109 ? -26.705 -3.277 6.378 1.00 45.86 778 SER A N 1
ATOM 865 C CA . SER A 1 109 ? -27.221 -3.254 5.009 1.00 42.95 778 SER A CA 1
ATOM 866 C C . SER A 1 109 ? -26.966 -4.512 4.270 1.00 45.54 778 SER A C 1
ATOM 867 O O . SER A 1 109 ? -27.506 -4.691 3.199 1.00 49.07 778 SER A O 1
ATOM 870 N N . ARG A 1 110 ? -26.053 -5.331 4.766 1.00 52.51 779 ARG A N 1
ATOM 871 C CA . ARG A 1 110 ? -25.727 -6.608 4.127 1.00 56.44 779 ARG A CA 1
ATOM 872 C C . ARG A 1 110 ? -24.939 -6.399 2.831 1.00 59.55 779 ARG A C 1
ATOM 873 O O . ARG A 1 110 ? -24.868 -7.290 1.959 1.00 65.15 779 ARG A O 1
ATOM 881 N N . MET A 1 111 ? -24.310 -5.231 2.722 1.00 59.21 780 MET A N 1
ATOM 882 C CA . MET A 1 111 ? -23.469 -4.934 1.581 1.00 57.33 780 MET A CA 1
ATOM 883 C C . MET A 1 111 ? -22.038 -4.744 2.026 1.00 53.92 780 MET A C 1
ATOM 884 O O . MET A 1 111 ? -21.328 -3.862 1.492 1.00 60.71 780 MET A O 1
ATOM 889 N N . TYR A 1 112 ? -21.604 -5.547 2.996 1.00 50.28 781 TYR A N 1
ATOM 890 C CA . TYR A 1 112 ? -20.288 -5.307 3.602 1.00 53.90 781 TYR A CA 1
ATOM 891 C C . TYR A 1 112 ? -19.207 -5.530 2.549 1.00 52.97 781 TYR A C 1
ATOM 892 O O . TYR A 1 112 ? -18.351 -4.657 2.365 1.00 50.02 781 TYR A O 1
ATOM 901 N N . SER A 1 113 ? -19.270 -6.641 1.808 1.00 49.41 782 SER A N 1
ATOM 902 C CA . SER A 1 113 ? -18.258 -6.868 0.765 1.00 49.33 782 SER A CA 1
ATOM 903 C C . SER A 1 113 ? -18.190 -5.680 -0.204 1.00 47.74 782 SER A C 1
ATOM 904 O O . SER A 1 113 ? -17.145 -5.036 -0.373 1.00 47.81 782 SER A O 1
ATOM 907 N N . GLN A 1 114 ? -19.338 -5.322 -0.766 1.00 45.25 783 GLN A N 1
ATOM 908 C CA . GLN A 1 114 ? -19.386 -4.257 -1.760 1.00 42.67 783 GLN A CA 1
ATOM 909 C C . GLN A 1 114 ? -18.922 -2.943 -1.178 1.00 43.66 783 GLN A C 1
ATOM 910 O O . GLN A 1 114 ? -18.091 -2.271 -1.791 1.00 49.84 783 GLN A O 1
ATOM 916 N N . CYS A 1 115 ? -19.429 -2.588 0.007 1.00 41.51 784 CYS A N 1
ATOM 917 C CA . CYS A 1 115 ? -18.959 -1.379 0.729 1.00 44.44 784 CYS A CA 1
ATOM 918 C C . CYS A 1 115 ? -17.432 -1.343 0.964 1.00 41.12 784 CYS A C 1
ATOM 919 O O . CYS A 1 115 ? -16.772 -0.322 0.792 1.00 42.32 784 CYS A O 1
ATOM 922 N N . VAL A 1 116 ? -16.891 -2.457 1.415 1.00 45.65 785 VAL A N 1
ATOM 923 C CA . VAL A 1 116 ? -15.451 -2.613 1.607 1.00 50.54 785 VAL A CA 1
ATOM 924 C C . VAL A 1 116 ? -14.726 -2.235 0.321 1.00 47.48 785 VAL A C 1
ATOM 925 O O . VAL A 1 116 ? -13.826 -1.407 0.340 1.00 40.34 785 VAL A O 1
ATOM 929 N N . ARG A 1 117 ? -15.192 -2.780 -0.803 1.00 49.32 786 ARG A N 1
ATOM 930 C CA . ARG A 1 117 ? -14.581 -2.475 -2.100 1.00 47.06 786 ARG A CA 1
ATOM 931 C C . ARG A 1 117 ? -14.626 -0.993 -2.360 1.00 47.09 786 ARG A C 1
ATOM 932 O O . ARG A 1 117 ? -13.623 -0.379 -2.780 1.00 49.43 786 ARG A O 1
ATOM 940 N N . MET A 1 118 ? -15.768 -0.385 -2.047 1.00 45.95 787 MET A N 1
ATOM 941 C CA . MET A 1 118 ? -15.931 1.045 -2.321 1.00 43.85 787 MET A CA 1
ATOM 942 C C . MET A 1 118 ? -15.091 1.870 -1.398 1.00 40.41 787 MET A C 1
ATOM 943 O O . MET A 1 118 ? -14.653 2.961 -1.796 1.00 40.96 787 MET A O 1
ATOM 948 N N . ARG A 1 119 ? -14.875 1.432 -0.159 1.00 40.95 788 ARG A N 1
ATOM 949 C CA . ARG A 1 119 ? -14.027 2.259 0.695 1.00 46.29 788 ARG A CA 1
ATOM 950 C C . ARG A 1 119 ? -12.598 2.272 0.127 1.00 43.72 788 ARG A C 1
ATOM 951 O O . ARG A 1 119 ? -11.903 3.299 0.147 1.00 34.36 788 ARG A O 1
ATOM 959 N N . HIS A 1 120 ? -12.209 1.146 -0.450 1.00 43.35 789 HIS A N 1
ATOM 960 C CA . HIS A 1 120 ? -10.896 1.011 -1.024 1.00 55.28 789 HIS A CA 1
ATOM 961 C C . HIS A 1 120 ? -10.793 1.943 -2.244 1.00 57.27 789 HIS A C 1
ATOM 962 O O . HIS A 1 120 ? -9.782 2.622 -2.465 1.00 56.31 789 HIS A O 1
ATOM 969 N N . LEU A 1 121 ? -11.856 1.990 -3.029 1.00 53.91 790 LEU A N 1
ATOM 970 C CA . LEU A 1 121 ? -11.923 2.943 -4.137 1.00 54.57 790 LEU A CA 1
ATOM 971 C C . LEU A 1 121 ? -11.732 4.366 -3.645 1.00 48.59 790 LEU A C 1
ATOM 972 O O . LEU A 1 121 ? -11.012 5.136 -4.237 1.00 48.30 790 LEU A O 1
ATOM 977 N N . SER A 1 122 ? -12.416 4.722 -2.569 1.00 51.48 791 SER A N 1
ATOM 978 C CA . SER A 1 122 ? -12.241 6.038 -1.930 1.00 50.16 791 SER A CA 1
ATOM 979 C C . SER A 1 122 ? -10.765 6.287 -1.562 1.00 50.79 791 SER A C 1
ATOM 980 O O . SER A 1 122 ? -10.206 7.373 -1.754 1.00 50.31 791 SER A O 1
ATOM 983 N N . GLN A 1 123 ? -10.130 5.265 -1.025 1.00 52.48 792 GLN A N 1
ATOM 984 C CA . GLN A 1 123 ? -8.753 5.414 -0.555 1.00 58.92 792 GLN A CA 1
ATOM 985 C C . GLN A 1 123 ? -7.802 5.717 -1.695 1.00 55.11 792 GLN A C 1
ATOM 986 O O . GLN A 1 123 ? -6.900 6.530 -1.540 1.00 44.77 792 GLN A O 1
ATOM 992 N N . GLU A 1 124 ? -8.056 5.071 -2.830 1.00 48.49 793 GLU A N 1
ATOM 993 C CA . GLU A 1 124 ? -7.325 5.303 -4.039 1.00 48.00 793 GLU A CA 1
ATOM 994 C C . GLU A 1 124 ? -7.343 6.773 -4.389 1.00 49.21 793 GLU A C 1
ATOM 995 O O . GLU A 1 124 ? -6.303 7.332 -4.768 1.00 47.84 793 GLU A O 1
ATOM 1001 N N . PHE A 1 125 ? -8.473 7.454 -4.237 1.00 46.15 794 PHE A N 1
ATOM 1002 C CA . PHE A 1 125 ? -8.407 8.885 -4.552 1.00 48.31 794 PHE A CA 1
ATOM 1003 C C . PHE A 1 125 ? -7.255 9.510 -3.755 1.00 51.51 794 PHE A C 1
ATOM 1004 O O . PHE A 1 125 ? -6.519 10.373 -4.258 1.00 49.02 794 PHE A O 1
ATOM 1012 N N . GLY A 1 126 ? -7.101 9.063 -2.508 1.00 51.29 795 GLY A N 1
ATOM 1013 C CA . GLY A 1 126 ? -6.077 9.628 -1.625 1.00 51.77 795 GLY A CA 1
ATOM 1014 C C . GLY A 1 126 ? -4.679 9.162 -2.028 1.00 45.26 795 GLY A C 1
ATOM 1015 O O . GLY A 1 126 ? -3.850 9.942 -2.352 1.00 43.07 795 GLY A O 1
ATOM 1016 N N . TRP A 1 127 ? -4.478 7.864 -2.045 1.00 46.66 796 TRP A N 1
ATOM 1017 C CA . TRP A 1 127 ? -3.239 7.241 -2.454 1.00 54.01 796 TRP A CA 1
ATOM 1018 C C . TRP A 1 127 ? -2.641 7.792 -3.743 1.00 55.69 796 TRP A C 1
ATOM 1019 O O . TRP A 1 127 ? -1.409 7.898 -3.824 1.00 54.13 796 TRP A O 1
ATOM 1030 N N . LEU A 1 128 ? -3.499 8.127 -4.722 1.00 52.50 797 LEU A N 1
ATOM 1031 C CA . LEU A 1 128 ? -3.068 8.591 -6.067 1.00 50.34 797 LEU A CA 1
ATOM 1032 C C . LEU A 1 128 ? -3.104 10.115 -6.192 1.00 48.22 797 LEU A C 1
ATOM 1033 O O . LEU A 1 128 ? -2.792 10.687 -7.259 1.00 42.08 797 LEU A O 1
ATOM 1038 N N . GLN A 1 129 ? -3.473 10.782 -5.104 1.00 48.58 798 GLN A N 1
ATOM 1039 C CA . GLN A 1 129 ? -3.650 12.245 -5.139 1.00 53.55 798 GLN A CA 1
ATOM 1040 C C . GLN A 1 129 ? -4.448 12.702 -6.394 1.00 50.21 798 GLN A C 1
ATOM 1041 O O . GLN A 1 129 ? -3.975 13.531 -7.192 1.00 48.19 798 GLN A O 1
ATOM 1047 N N . ILE A 1 130 ? -5.652 12.142 -6.560 1.00 46.94 799 ILE A N 1
ATOM 1048 C CA . ILE A 1 130 ? -6.532 12.493 -7.689 1.00 45.53 799 ILE A CA 1
ATOM 1049 C C . ILE A 1 130 ? -7.004 13.935 -7.548 1.00 43.17 799 ILE A C 1
ATOM 1050 O O . ILE A 1 130 ? -7.406 14.338 -6.472 1.00 41.13 799 ILE A O 1
ATOM 1055 N N . THR A 1 131 ? -6.907 14.742 -8.599 1.00 46.61 800 THR A N 1
ATOM 1056 C CA . THR A 1 131 ? -7.283 16.153 -8.468 1.00 45.71 800 THR A CA 1
ATOM 1057 C C . THR A 1 131 ? -8.743 16.300 -8.821 1.00 50.78 800 THR A C 1
ATOM 1058 O O . THR A 1 131 ? -9.302 15.445 -9.541 1.00 49.84 800 THR A O 1
ATOM 1062 N N . PRO A 1 132 ? -9.368 17.404 -8.368 1.00 50.34 801 PRO A N 1
ATOM 1063 C CA . PRO A 1 132 ? -10.795 17.574 -8.734 1.00 52.09 801 PRO A CA 1
ATOM 1064 C C . PRO A 1 132 ? -11.017 17.515 -10.242 1.00 51.63 801 PRO A C 1
ATOM 1065 O O . PRO A 1 132 ? -12.074 17.068 -10.685 1.00 54.67 801 PRO A O 1
ATOM 1069 N N . GLN A 1 133 ? -10.016 17.901 -11.029 1.00 50.13 802 GLN A N 1
ATOM 1070 C CA . GLN A 1 133 ? -10.210 17.973 -12.464 1.00 50.70 802 GLN A CA 1
ATOM 1071 C C . GLN A 1 133 ? -10.029 16.603 -13.104 1.00 52.26 802 GLN A C 1
ATOM 1072 O O . GLN A 1 133 ? -10.712 16.246 -14.089 1.00 44.34 802 GLN A O 1
ATOM 1078 N N . GLU A 1 134 ? -9.134 15.806 -12.536 1.00 46.65 803 GLU A N 1
ATOM 1079 C CA . GLU A 1 134 ? -9.055 14.419 -12.998 1.00 47.05 803 GLU A CA 1
ATOM 1080 C C . GLU A 1 134 ? -10.333 13.625 -12.649 1.00 43.41 803 GLU A C 1
ATOM 1081 O O . GLU A 1 134 ? -10.756 12.825 -13.441 1.00 42.39 803 GLU A O 1
ATOM 1087 N N . PHE A 1 135 ? -10.875 13.808 -11.441 1.00 41.41 804 PHE A N 1
ATOM 1088 C CA . PHE A 1 135 ? -12.136 13.207 -11.024 1.00 39.46 804 PHE A CA 1
ATOM 1089 C C . PHE A 1 135 ? -13.274 13.519 -12.010 1.00 42.91 804 PHE A C 1
ATOM 1090 O O . PHE A 1 135 ? -13.903 12.605 -12.536 1.00 45.24 804 PHE A O 1
ATOM 1098 N N . LEU A 1 136 ? -13.507 14.794 -12.306 1.00 44.81 805 LEU A N 1
ATOM 1099 C CA . LEU A 1 136 ? -14.610 15.181 -13.221 1.00 45.07 805 LEU A CA 1
ATOM 1100 C C . LEU A 1 136 ? -14.530 14.583 -14.616 1.00 48.22 805 LEU A C 1
ATOM 1101 O O . LEU A 1 136 ? -15.550 14.124 -15.175 1.00 49.97 805 LEU A O 1
ATOM 1106 N N . CYS A 1 137 ? -13.325 14.632 -15.172 1.00 43.06 806 CYS A N 1
ATOM 1107 C CA . CYS A 1 137 ? -13.064 14.117 -16.493 1.00 45.66 806 CYS A CA 1
ATOM 1108 C C . CYS A 1 137 ? -13.132 12.569 -16.456 1.00 42.17 806 CYS A C 1
ATOM 1109 O O . CYS A 1 137 ? -13.652 11.892 -17.373 1.00 43.18 806 CYS A O 1
ATOM 1112 N N . MET A 1 138 ? -12.706 11.982 -15.360 1.00 39.91 807 MET A N 1
ATOM 1113 C CA . MET A 1 138 ? -12.852 10.551 -15.247 1.00 43.23 807 MET A CA 1
ATOM 1114 C C . MET A 1 138 ? -14.320 10.196 -15.205 1.00 42.63 807 MET A C 1
ATOM 1115 O O . MET A 1 138 ? -14.761 9.303 -15.898 1.00 39.66 807 MET A O 1
ATOM 1120 N N . LYS A 1 139 ? -15.085 10.925 -14.406 1.00 43.92 808 LYS A N 1
ATOM 1121 C CA . LYS A 1 139 ? -16.475 10.602 -14.231 1.00 43.77 808 LYS A CA 1
ATOM 1122 C C . LYS A 1 139 ? -17.229 10.666 -15.565 1.00 42.74 808 LYS A C 1
ATOM 1123 O O . LYS A 1 139 ? -17.976 9.739 -15.888 1.00 38.82 808 LYS A O 1
ATOM 1129 N N . ALA A 1 140 ? -16.973 11.717 -16.348 1.00 39.44 809 ALA A N 1
ATOM 1130 C CA . ALA A 1 140 ? -17.620 11.907 -17.644 1.00 39.32 809 ALA A CA 1
ATOM 1131 C C . ALA A 1 140 ? -17.333 10.745 -18.571 1.00 45.21 809 ALA A C 1
ATOM 1132 O O . ALA A 1 140 ? -18.213 10.315 -19.321 1.00 51.99 809 ALA A O 1
ATOM 1134 N N . LEU A 1 141 ? -16.128 10.193 -18.487 1.00 46.84 810 LEU A N 1
ATOM 1135 C CA . LEU A 1 141 ? -15.746 9.053 -19.347 1.00 48.03 810 LEU A CA 1
ATOM 1136 C C . LEU A 1 141 ? -16.391 7.721 -18.878 1.00 44.38 810 LEU A C 1
ATOM 1137 O O . LEU A 1 141 ? -16.617 6.803 -19.657 1.00 38.14 810 LEU A O 1
ATOM 1142 N N . LEU A 1 142 ? -16.682 7.618 -17.591 1.00 42.40 811 LEU A N 1
ATOM 1143 C CA . LEU A 1 142 ? -17.412 6.479 -17.083 1.00 42.36 811 LEU A CA 1
ATOM 1144 C C . LEU A 1 142 ? -18.733 6.284 -17.807 1.00 45.95 811 LEU A C 1
ATOM 1145 O O . LEU A 1 142 ? -19.153 5.145 -18.038 1.00 48.68 811 LEU A O 1
ATOM 1150 N N . LEU A 1 143 ? -19.393 7.391 -18.162 1.00 47.55 812 LEU A N 1
ATOM 1151 C CA . LEU A 1 143 ? -20.683 7.312 -18.841 1.00 44.72 812 LEU A CA 1
ATOM 1152 C C . LEU A 1 143 ? -20.553 6.585 -20.147 1.00 42.12 812 LEU A C 1
ATOM 1153 O O . LEU A 1 143 ? -21.501 5.951 -20.568 1.00 47.15 812 LEU A O 1
ATOM 1158 N N . PHE A 1 144 ? -19.385 6.686 -20.778 1.00 39.14 813 PHE A N 1
ATOM 1159 C CA . PHE A 1 144 ? -19.091 6.007 -22.036 1.00 39.47 813 PHE A CA 1
ATOM 1160 C C . PHE A 1 144 ? -18.290 4.723 -21.916 1.00 42.27 813 PHE A C 1
ATOM 1161 O O . PHE A 1 144 ? -17.562 4.362 -22.855 1.00 37.29 813 PHE A O 1
ATOM 1169 N N . SER A 1 145 ? -18.427 4.010 -20.808 1.00 42.14 814 SER A N 1
ATOM 1170 C CA . SER A 1 145 ? -17.595 2.821 -20.611 1.00 43.62 814 SER A CA 1
ATOM 1171 C C . SER A 1 145 ? -18.404 1.562 -20.499 1.00 44.00 814 SER A C 1
ATOM 1172 O O . SER A 1 145 ? -17.917 0.574 -19.969 1.00 46.10 814 SER A O 1
ATOM 1175 N N . ILE A 1 146 ? -19.643 1.558 -20.957 1.00 48.55 815 ILE A N 1
ATOM 1176 C CA . ILE A 1 146 ? -20.398 0.327 -20.856 1.00 48.74 815 ILE A CA 1
ATOM 1177 C C . ILE A 1 146 ? -21.503 0.270 -21.880 1.00 50.46 815 ILE A C 1
ATOM 1178 O O . ILE A 1 146 ? -22.397 1.124 -21.875 1.00 55.12 815 ILE A O 1
ATOM 1183 N N . ILE A 1 147 ? -21.400 -0.732 -22.770 1.00 47.79 816 ILE A N 1
ATOM 1184 C CA . ILE A 1 147 ? -22.245 -0.820 -23.970 1.00 54.15 816 ILE A CA 1
ATOM 1185 C C . ILE A 1 147 ? -22.695 -2.240 -24.363 1.00 54.64 816 ILE A C 1
ATOM 1186 O O . ILE A 1 147 ? -22.039 -3.225 -24.029 1.00 47.25 816 ILE A O 1
ATOM 1191 N N . PRO A 1 148 ? -23.815 -2.343 -25.093 1.00 49.21 817 PRO A N 1
ATOM 1192 C CA . PRO A 1 148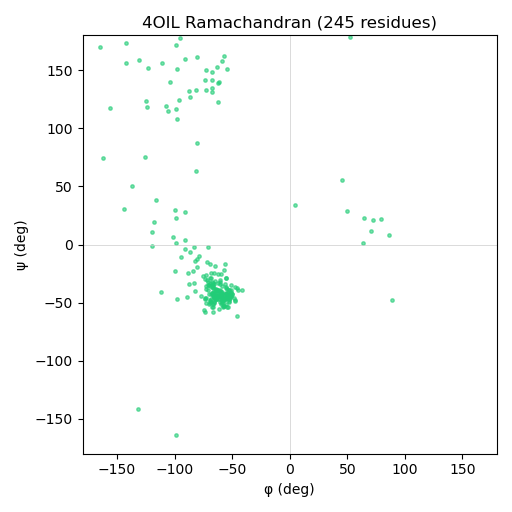 ? -24.201 -3.655 -25.491 1.00 50.33 817 PRO A CA 1
ATOM 1193 C C . PRO A 1 148 ? -23.147 -4.269 -26.385 1.00 55.76 817 PRO A C 1
ATOM 1194 O O . PRO A 1 148 ? -22.566 -3.582 -27.233 1.00 54.65 817 PRO A O 1
ATOM 1198 N N . VAL A 1 149 ? -22.908 -5.560 -26.143 1.00 62.32 818 VAL A N 1
ATOM 1199 C CA . VAL A 1 149 ? -22.054 -6.450 -26.961 1.00 59.15 818 VAL A CA 1
ATOM 1200 C C . VAL A 1 149 ? -22.300 -6.303 -28.461 1.00 54.37 818 VAL A C 1
ATOM 1201 O O . VAL A 1 149 ? -21.352 -6.346 -29.240 1.00 49.77 818 VAL A O 1
ATOM 1205 N N . ASP A 1 150 ? -23.569 -6.148 -28.844 1.00 60.24 819 ASP A N 1
ATOM 1206 C CA . ASP A 1 150 ? -23.971 -5.941 -30.230 1.00 59.53 819 ASP A CA 1
ATOM 1207 C C . ASP A 1 150 ? -24.030 -4.472 -30.569 1.00 60.53 819 ASP A C 1
ATOM 1208 O O . ASP A 1 150 ? -24.785 -4.072 -31.448 1.00 53.86 819 ASP A O 1
ATOM 1213 N N . GLY A 1 151 ? -23.215 -3.669 -29.877 1.00 64.56 820 GLY A N 1
ATOM 1214 C CA . GLY A 1 151 ? -23.141 -2.231 -30.114 1.00 59.92 820 GLY A CA 1
ATOM 1215 C C . GLY A 1 151 ? -24.463 -1.476 -30.097 1.00 57.61 820 GLY A C 1
ATOM 1216 O O . GLY A 1 151 ? -25.541 -2.042 -29.962 1.00 60.61 820 GLY A O 1
ATOM 1217 N N . LEU A 1 152 ? -24.354 -0.172 -30.278 1.00 54.13 821 LEU A N 1
ATOM 1218 C CA . LEU A 1 152 ? -25.464 0.732 -30.162 1.00 54.49 821 LEU A CA 1
ATOM 1219 C C . LEU A 1 152 ? -26.111 1.027 -31.527 1.00 56.21 821 LEU A C 1
ATOM 1220 O O . LEU A 1 152 ? -25.645 0.546 -32.556 1.00 48.29 821 LEU A O 1
ATOM 1225 N N . LYS A 1 153 ? -27.183 1.826 -31.522 1.00 62.51 822 LYS A N 1
ATOM 1226 C CA . LYS A 1 153 ? -27.892 2.168 -32.759 1.00 68.27 822 LYS A CA 1
ATOM 1227 C C . LYS A 1 153 ? -27.023 2.964 -33.719 1.00 68.44 822 LYS A C 1
ATOM 1228 O O . LYS A 1 153 ? -27.041 2.741 -34.930 1.00 69.77 822 LYS A O 1
ATOM 1234 N N . ASN A 1 154 ? -26.235 3.867 -33.163 1.00 63.85 823 ASN A N 1
ATOM 1235 C CA . ASN A 1 154 ? -25.215 4.547 -33.931 1.00 68.45 823 ASN A CA 1
ATOM 1236 C C . ASN A 1 154 ? -23.823 4.419 -33.292 1.00 55.52 823 ASN A C 1
ATOM 1237 O O . ASN A 1 154 ? -23.327 5.322 -32.699 1.00 47.31 823 ASN A O 1
ATOM 1242 N N . GLN A 1 155 ? -23.206 3.272 -33.409 1.00 50.04 824 GLN A N 1
ATOM 1243 C CA . GLN A 1 155 ? -21.906 3.098 -32.807 1.00 54.65 824 GLN A CA 1
ATOM 1244 C C . GLN A 1 155 ? -20.909 4.185 -33.166 1.00 45.64 824 GLN A C 1
ATOM 1245 O O . GLN A 1 155 ? -20.211 4.660 -32.303 1.00 48.55 824 GLN A O 1
ATOM 1251 N N . LYS A 1 156 ? -20.866 4.631 -34.409 1.00 46.59 825 LYS A N 1
ATOM 1252 C CA . LYS A 1 156 ? -19.866 5.621 -34.773 1.00 51.37 825 LYS A CA 1
ATOM 1253 C C . LYS A 1 156 ? -19.852 6.839 -33.866 1.00 54.03 825 LYS A C 1
ATOM 1254 O O . LYS A 1 156 ? -18.780 7.304 -33.438 1.00 47.22 825 LYS A O 1
ATOM 1260 N N . PHE A 1 157 ? -21.032 7.382 -33.594 1.00 55.24 826 PHE A N 1
ATOM 1261 C CA . PHE A 1 157 ? -21.101 8.647 -32.853 1.00 56.43 826 PHE A CA 1
ATOM 1262 C C . PHE A 1 157 ? -20.541 8.398 -31.444 1.00 52.70 826 PHE A C 1
ATOM 1263 O O . PHE A 1 157 ? -19.702 9.172 -30.926 1.00 43.95 826 PHE A O 1
ATOM 1271 N N . PHE A 1 158 ? -20.937 7.263 -30.863 1.00 47.87 827 PHE A N 1
ATOM 1272 C CA . PHE A 1 158 ? -20.423 6.869 -29.553 1.00 45.93 827 PHE A CA 1
ATOM 1273 C C . PHE A 1 158 ? -18.881 6.805 -29.503 1.00 48.53 827 PHE A C 1
ATOM 1274 O O . PHE A 1 158 ? -18.261 7.263 -28.562 1.00 44.84 827 PHE A O 1
ATOM 1282 N N . ASP A 1 159 ? -18.292 6.170 -30.508 1.00 48.83 828 ASP A N 1
ATOM 1283 C CA . ASP A 1 159 ? -16.860 5.940 -30.552 1.00 55.09 828 ASP A CA 1
ATOM 1284 C C . ASP A 1 159 ? -16.118 7.288 -30.613 1.00 49.20 828 ASP A C 1
ATOM 1285 O O . ASP A 1 159 ? -15.124 7.494 -29.949 1.00 46.87 828 ASP A O 1
ATOM 1290 N N . GLU A 1 160 ? -16.674 8.197 -31.392 1.00 52.36 829 GLU A N 1
ATOM 1291 C CA . GLU A 1 160 ? -16.130 9.515 -31.603 1.00 55.10 829 GLU A CA 1
ATOM 1292 C C . GLU A 1 160 ? -16.113 10.185 -30.258 1.00 49.86 829 GLU A C 1
ATOM 1293 O O . GLU A 1 160 ? -15.090 10.625 -29.782 1.00 49.27 829 GLU A O 1
ATOM 1299 N N . LEU A 1 161 ? -17.269 10.228 -29.635 1.00 46.52 830 LEU A N 1
ATOM 1300 C CA . LEU A 1 161 ? -17.402 10.829 -28.345 1.00 48.22 830 LEU A CA 1
ATOM 1301 C C . LEU A 1 161 ? -16.448 10.234 -27.317 1.00 47.54 830 LEU A C 1
ATOM 1302 O O . LEU A 1 161 ? -15.752 10.956 -26.596 1.00 45.52 830 LEU A O 1
ATOM 1307 N N . ARG A 1 162 ? -16.438 8.914 -27.206 1.00 47.05 831 ARG A N 1
ATOM 1308 C CA . ARG A 1 162 ? -15.548 8.276 -26.236 1.00 48.66 831 ARG A CA 1
ATOM 1309 C C . ARG A 1 162 ? -14.072 8.623 -26.523 1.00 52.22 831 ARG A C 1
ATOM 1310 O O . ARG A 1 162 ? -13.292 8.953 -25.611 1.00 50.02 831 ARG A O 1
ATOM 1318 N N . MET A 1 163 ? -13.704 8.580 -27.801 1.00 50.66 832 MET A N 1
ATOM 1319 C CA . MET A 1 163 ? -12.371 8.966 -28.195 1.00 49.30 832 MET A CA 1
ATOM 1320 C C . MET A 1 163 ? -12.001 10.360 -27.674 1.00 50.42 832 MET A C 1
ATOM 1321 O O . MET A 1 163 ? -10.895 10.551 -27.188 1.00 48.01 832 MET A O 1
ATOM 1326 N N . ASN A 1 164 ? -12.898 11.332 -27.844 1.00 50.72 833 ASN A N 1
ATOM 1327 C CA . ASN A 1 164 ? -12.602 12.700 -27.498 1.00 44.76 833 ASN A CA 1
ATOM 1328 C C . ASN A 1 164 ? -12.522 12.848 -25.997 1.00 48.29 833 ASN A C 1
ATOM 1329 O O . ASN A 1 164 ? -11.692 13.618 -25.529 1.00 52.23 833 ASN A O 1
ATOM 1334 N N . TYR A 1 165 ? -13.332 12.109 -25.225 1.00 49.33 834 TYR A N 1
ATOM 1335 C CA . TYR A 1 165 ? -13.188 12.115 -23.734 1.00 49.39 834 TYR A CA 1
ATOM 1336 C C . TYR A 1 165 ? -11.866 11.523 -23.187 1.00 52.92 834 TYR A C 1
ATOM 1337 O O . TYR A 1 165 ? -11.364 11.926 -22.112 1.00 48.95 834 TYR A O 1
ATOM 1346 N N . ILE A 1 166 ? -11.327 10.555 -23.911 1.00 50.04 835 ILE A N 1
ATOM 1347 C CA . ILE A 1 166 ? -10.035 10.024 -23.584 1.00 50.24 835 ILE A CA 1
ATOM 1348 C C . ILE A 1 166 ? -9.037 11.151 -23.841 1.00 49.87 835 ILE A C 1
ATOM 1349 O O . ILE A 1 166 ? -8.308 11.557 -22.962 1.00 52.27 835 ILE A O 1
ATOM 1354 N N . LYS A 1 167 ? -9.054 11.714 -25.028 1.00 52.31 836 LYS A N 1
ATOM 1355 C CA . LYS A 1 167 ? -8.141 12.774 -25.345 1.00 55.82 836 LYS A CA 1
ATOM 1356 C C . LYS A 1 167 ? -8.138 13.822 -24.257 1.00 55.00 836 LYS A C 1
ATOM 1357 O O . LYS A 1 167 ? -7.096 14.259 -23.851 1.00 57.09 836 LYS A O 1
ATOM 1363 N N . GLU A 1 168 ? -9.310 14.226 -23.793 1.00 62.13 837 GLU A N 1
ATOM 1364 C CA . GLU A 1 168 ? -9.434 15.343 -22.861 1.00 56.42 837 GLU A CA 1
ATOM 1365 C C . GLU A 1 168 ? -8.885 14.996 -21.500 1.00 52.65 837 GLU A C 1
ATOM 1366 O O . GLU A 1 168 ? -8.373 15.858 -20.797 1.00 51.26 837 GLU A O 1
ATOM 1372 N N . LEU A 1 169 ? -9.064 13.748 -21.099 1.00 48.89 838 LEU A N 1
ATOM 1373 C CA . LEU A 1 169 ? -8.392 13.234 -19.921 1.00 53.40 838 LEU A CA 1
ATOM 1374 C C . LEU A 1 169 ? -6.844 13.277 -20.052 1.00 61.16 838 LEU A C 1
ATOM 1375 O O . LEU A 1 169 ? -6.124 13.419 -19.056 1.00 58.16 838 LEU A O 1
ATOM 1380 N N . ASP A 1 170 ? -6.364 13.098 -21.278 1.00 59.23 839 ASP A N 1
ATOM 1381 C CA . ASP A 1 170 ? -4.952 13.132 -21.611 1.00 65.92 839 ASP A CA 1
ATOM 1382 C C . ASP A 1 170 ? -4.425 14.569 -21.492 1.00 70.54 839 ASP A C 1
ATOM 1383 O O . ASP A 1 170 ? -3.406 14.796 -20.841 1.00 72.61 839 ASP A O 1
ATOM 1388 N N . ARG A 1 171 ? -5.114 15.524 -22.127 1.00 74.25 840 ARG A N 1
ATOM 1389 C CA . ARG A 1 171 ? -4.815 16.972 -21.997 1.00 78.24 840 ARG A CA 1
ATOM 1390 C C . ARG A 1 171 ? -4.634 17.426 -20.538 1.00 76.06 840 ARG A C 1
ATOM 1391 O O . ARG A 1 171 ? -3.655 18.089 -20.220 1.00 78.38 840 ARG A O 1
ATOM 1399 N N . ILE A 1 172 ? -5.570 17.050 -19.663 1.00 72.93 841 ILE A N 1
ATOM 1400 C CA . ILE A 1 172 ? -5.566 17.522 -18.279 1.00 77.76 841 ILE A CA 1
ATOM 1401 C C . ILE A 1 172 ? -4.629 16.722 -17.355 1.00 79.18 841 ILE A C 1
ATOM 1402 O O . ILE A 1 172 ? -4.355 17.149 -16.227 1.00 79.47 841 ILE A O 1
ATOM 1407 N N . ILE A 1 173 ? -4.175 15.552 -17.804 1.00 77.71 842 ILE A N 1
ATOM 1408 C CA . ILE A 1 173 ? -3.009 14.909 -17.196 1.00 78.66 842 ILE A CA 1
ATOM 1409 C C . ILE A 1 173 ? -1.757 15.752 -17.532 1.00 80.65 842 ILE A C 1
ATOM 1410 O O . ILE A 1 173 ? -0.988 16.066 -16.612 1.00 70.73 842 ILE A O 1
ATOM 1415 N N . ALA A 1 174 ? -1.588 16.125 -18.820 1.00 76.22 843 ALA A N 1
ATOM 1416 C CA . ALA A 1 174 ? -0.457 16.954 -19.313 1.00 79.31 843 ALA A CA 1
ATOM 1417 C C . ALA A 1 174 ? -0.913 18.113 -20.204 1.00 75.84 843 ALA A C 1
ATOM 1418 O O . ALA A 1 174 ? -0.510 19.264 -20.012 1.00 73.50 843 ALA A O 1
ATOM 1420 N N . SER A 1 182 ? 6.121 8.712 -16.094 1.00 73.39 851 SER A N 1
ATOM 1421 C CA . SER A 1 182 ? 6.553 10.060 -16.483 1.00 86.92 851 SER A CA 1
ATOM 1422 C C . SER A 1 182 ? 5.409 11.034 -16.855 1.00 92.91 851 SER A C 1
ATOM 1423 O O . SER A 1 182 ? 5.615 11.892 -17.714 1.00 100.58 851 SER A O 1
ATOM 1426 N N . CYS A 1 183 ? 4.243 10.917 -16.199 1.00 90.32 852 CYS A N 1
ATOM 1427 C CA . CYS A 1 183 ? 2.932 11.501 -16.638 1.00 84.88 852 CYS A CA 1
ATOM 1428 C C . CYS A 1 183 ? 2.228 10.492 -17.541 1.00 87.45 852 CYS A C 1
ATOM 1429 O O . CYS A 1 183 ? 1.041 10.198 -17.399 1.00 87.73 852 CYS A O 1
ATOM 1432 N N . SER A 1 184 ? 2.974 9.959 -18.489 1.00 86.07 853 SER A N 1
ATOM 1433 C CA . SER A 1 184 ? 2.542 8.776 -19.185 1.00 78.55 853 SER A CA 1
ATOM 1434 C C . SER A 1 184 ? 2.143 7.705 -18.160 1.00 74.51 853 SER A C 1
ATOM 1435 O O . SER A 1 184 ? 1.203 6.958 -18.404 1.00 82.90 853 SER A O 1
ATOM 1438 N N . ARG A 1 185 ? 2.820 7.628 -17.011 1.00 70.61 854 ARG A N 1
ATOM 1439 C CA . ARG A 1 185 ? 2.467 6.599 -16.011 1.00 73.28 854 ARG A CA 1
ATOM 1440 C C . ARG A 1 185 ? 1.252 6.967 -15.136 1.00 67.70 854 ARG A C 1
ATOM 1441 O O . ARG A 1 185 ? 0.615 6.093 -14.529 1.00 57.92 854 ARG A O 1
ATOM 1449 N N . ARG A 1 186 ? 0.937 8.261 -15.098 1.00 61.78 855 ARG A N 1
ATOM 1450 C CA . ARG A 1 186 ? -0.292 8.760 -14.518 1.00 67.19 855 ARG A CA 1
ATOM 1451 C C . ARG A 1 186 ? -1.516 8.104 -15.240 1.00 69.58 855 ARG A C 1
ATOM 1452 O O . ARG A 1 186 ? -2.388 7.444 -14.622 1.00 62.41 855 ARG A O 1
ATOM 1460 N N . PHE A 1 187 ? -1.517 8.229 -16.561 1.00 64.79 856 PHE A N 1
ATOM 1461 C CA . PHE A 1 187 ? -2.536 7.626 -17.401 1.00 60.95 856 PHE A CA 1
ATOM 1462 C C . PHE A 1 187 ? -2.694 6.138 -17.091 1.00 60.22 856 PHE A C 1
ATOM 1463 O O . PHE A 1 187 ? -3.822 5.624 -16.983 1.00 55.00 856 PHE A O 1
ATOM 1471 N N . TYR A 1 188 ? -1.581 5.434 -16.911 1.00 52.74 857 TYR A N 1
ATOM 1472 C CA . TYR A 1 188 ? -1.708 4.013 -16.665 1.00 50.54 857 TYR A CA 1
ATOM 1473 C C . TYR A 1 188 ? -2.543 3.843 -15.420 1.00 52.17 857 TYR A C 1
ATOM 1474 O O . TYR A 1 188 ? -3.393 2.968 -15.373 1.00 58.44 857 TYR A O 1
ATOM 1483 N N . GLN A 1 189 ? -2.297 4.688 -14.425 1.00 53.21 858 GLN A N 1
ATOM 1484 C CA . GLN A 1 189 ? -2.880 4.498 -13.110 1.00 55.94 858 GLN A CA 1
ATOM 1485 C C . GLN A 1 189 ? -4.349 4.829 -13.096 1.00 52.62 858 GLN A C 1
ATOM 1486 O O . GLN A 1 189 ? -5.130 4.077 -12.531 1.00 45.82 858 GLN A O 1
ATOM 1492 N N . LEU A 1 190 ? -4.689 5.977 -13.681 1.00 47.85 859 LEU A N 1
ATOM 1493 C CA . LEU A 1 190 ? -6.063 6.430 -13.786 1.00 49.99 859 LEU A CA 1
ATOM 1494 C C . LEU A 1 190 ? -6.924 5.470 -14.594 1.00 49.96 859 LEU A C 1
ATOM 1495 O O . LEU A 1 190 ? -8.027 5.149 -14.194 1.00 46.17 859 LEU A O 1
ATOM 1500 N N . THR A 1 191 ? -6.396 4.999 -15.717 1.00 50.80 860 THR A N 1
ATOM 1501 C CA . THR A 1 191 ? -7.076 4.009 -16.532 1.00 48.40 860 THR A CA 1
ATOM 1502 C C . THR A 1 191 ? -7.264 2.772 -15.692 1.00 48.25 860 THR A C 1
ATOM 1503 O O . THR A 1 191 ? -8.307 2.138 -15.722 1.00 50.44 860 THR A O 1
ATOM 1507 N N . LYS A 1 192 ? -6.270 2.430 -14.895 1.00 49.85 861 LYS A N 1
ATOM 1508 C CA . LYS A 1 192 ? -6.448 1.278 -14.036 1.00 52.78 861 LYS A CA 1
ATOM 1509 C C . LYS A 1 192 ? -7.533 1.578 -12.983 1.00 47.75 861 LYS A C 1
ATOM 1510 O O . LYS A 1 192 ? -8.400 0.747 -12.683 1.00 48.97 861 LYS A O 1
ATOM 1516 N N . LEU A 1 193 ? -7.475 2.754 -12.387 1.00 43.24 862 LEU A N 1
ATOM 1517 C CA . LEU A 1 193 ? -8.431 3.066 -11.359 1.00 45.55 862 LEU A CA 1
ATOM 1518 C C . LEU A 1 193 ? -9.858 3.047 -11.993 1.00 48.52 862 LEU A C 1
ATOM 1519 O O . LEU A 1 193 ? -10.818 2.560 -11.392 1.00 42.26 862 LEU A O 1
ATOM 1524 N N . LEU A 1 194 ? -9.974 3.551 -13.217 1.00 46.86 863 LEU A N 1
ATOM 1525 C CA . LEU A 1 194 ? -11.260 3.514 -13.920 1.00 52.19 863 LEU A CA 1
ATOM 1526 C C . LEU A 1 194 ? -11.740 2.103 -14.192 1.00 50.20 863 LEU A C 1
ATOM 1527 O O . LEU A 1 194 ? -12.920 1.787 -13.936 1.00 49.81 863 LEU A O 1
ATOM 1532 N N . ASP A 1 195 ? -10.843 1.258 -14.705 1.00 43.73 864 ASP A N 1
ATOM 1533 C CA . ASP A 1 195 ? -11.141 -0.160 -14.820 1.00 40.50 864 ASP A CA 1
ATOM 1534 C C . ASP A 1 195 ? -11.739 -0.746 -13.536 1.00 40.83 864 ASP A C 1
ATOM 1535 O O . ASP A 1 195 ? -12.592 -1.646 -13.588 1.00 44.47 864 ASP A O 1
ATOM 1540 N N . SER A 1 196 ? -11.291 -0.294 -12.366 1.00 39.36 865 SER A N 1
ATOM 1541 C CA . SER A 1 196 ? -11.679 -1.030 -11.144 1.00 43.35 865 SER A CA 1
ATOM 1542 C C . SER A 1 196 ? -13.101 -0.718 -10.684 1.00 50.56 865 SER A C 1
ATOM 1543 O O . SER A 1 196 ? -13.612 -1.355 -9.752 1.00 51.23 865 SER A O 1
ATOM 1546 N N . VAL A 1 197 ? -13.714 0.292 -11.305 1.00 51.61 866 VAL A N 1
ATOM 1547 C CA . VAL A 1 197 ? -15.052 0.700 -10.937 1.00 50.71 866 VAL A CA 1
ATOM 1548 C C . VAL A 1 197 ? -16.061 -0.331 -11.405 1.00 45.10 866 VAL A C 1
ATOM 1549 O O . VAL A 1 197 ? -17.076 -0.579 -10.751 1.00 46.09 866 VAL A O 1
ATOM 1553 N N . GLN A 1 198 ? -15.735 -0.991 -12.496 1.00 43.35 867 GLN A N 1
ATOM 1554 C CA . GLN A 1 198 ? -16.681 -1.885 -13.140 1.00 45.96 867 GLN A CA 1
ATOM 1555 C C . GLN A 1 198 ? -17.007 -3.120 -12.314 1.00 47.16 867 GLN A C 1
ATOM 1556 O O . GLN A 1 198 ? -18.155 -3.386 -12.021 1.00 53.91 867 GLN A O 1
ATOM 1562 N N . PRO A 1 199 ? -15.993 -3.863 -11.882 1.00 48.59 868 PRO A N 1
ATOM 1563 C CA . PRO A 1 199 ? -16.317 -5.010 -11.027 1.00 46.18 868 PRO A CA 1
ATOM 1564 C C . PRO A 1 199 ? -17.148 -4.668 -9.757 1.00 50.40 868 PRO A C 1
ATOM 1565 O O . PRO A 1 199 ? -17.886 -5.534 -9.251 1.00 46.93 868 PRO A O 1
ATOM 1569 N N . ILE A 1 200 ? -17.000 -3.442 -9.236 1.00 44.73 869 ILE A N 1
ATOM 1570 C CA . ILE A 1 200 ? -17.758 -3.010 -8.062 1.00 45.97 869 ILE A CA 1
ATOM 1571 C C . ILE A 1 200 ? -19.209 -2.766 -8.452 1.00 47.07 869 ILE A C 1
ATOM 1572 O O . ILE A 1 200 ? -20.160 -3.205 -7.772 1.00 45.62 869 ILE A O 1
ATOM 1577 N N . ALA A 1 201 ? -19.389 -2.071 -9.566 1.00 44.14 870 ALA A N 1
ATOM 1578 C CA . ALA A 1 201 ? -20.736 -1.773 -10.017 1.00 40.93 870 ALA A CA 1
ATOM 1579 C C . ALA A 1 201 ? -21.431 -3.079 -10.326 1.00 44.31 870 ALA A C 1
ATOM 1580 O O . ALA A 1 201 ? -22.659 -3.244 -9.984 1.00 47.38 870 ALA A O 1
ATOM 1582 N N . ARG A 1 202 ? -20.675 -4.021 -10.927 1.00 42.33 871 ARG A N 1
ATOM 1583 C CA . ARG A 1 202 ? -21.237 -5.374 -11.177 1.00 48.02 871 ARG A CA 1
ATOM 1584 C C . ARG A 1 202 ? -21.688 -6.037 -9.876 1.00 49.43 871 ARG A C 1
ATOM 1585 O O . ARG A 1 202 ? -22.808 -6.550 -9.783 1.00 50.56 871 ARG A O 1
ATOM 1593 N N . GLU A 1 203 ? -20.852 -6.002 -8.843 1.00 49.80 872 GLU A N 1
ATOM 1594 C CA . GLU A 1 203 ? -21.328 -6.547 -7.575 1.00 52.63 872 GLU A CA 1
ATOM 1595 C C . GLU A 1 203 ? -22.566 -5.830 -7.029 1.00 44.28 872 GLU A C 1
ATOM 1596 O O . GLU A 1 203 ? -23.421 -6.439 -6.424 1.00 37.83 872 GLU A O 1
ATOM 1602 N N . LEU A 1 204 ? -22.659 -4.537 -7.263 1.00 45.65 873 LEU A N 1
ATOM 1603 C CA . LEU A 1 204 ? -23.791 -3.792 -6.777 1.00 49.47 873 LEU A CA 1
ATOM 1604 C C . LEU A 1 204 ? -25.028 -4.123 -7.592 1.00 51.45 873 LEU A C 1
ATOM 1605 O O . LEU A 1 204 ? -26.130 -4.256 -7.050 1.00 48.23 873 LEU A O 1
ATOM 1610 N N . HIS A 1 205 ? -24.826 -4.295 -8.887 1.00 49.54 874 HIS A N 1
ATOM 1611 C CA . HIS A 1 205 ? -25.914 -4.705 -9.749 1.00 52.49 874 HIS A CA 1
ATOM 1612 C C . HIS A 1 205 ? -26.548 -6.009 -9.296 1.00 49.86 874 HIS A C 1
ATOM 1613 O O . HIS A 1 205 ? -27.792 -6.092 -9.226 1.00 47.35 874 HIS A O 1
ATOM 1620 N N . GLN A 1 206 ? -25.720 -7.020 -9.003 1.00 48.50 875 GLN A N 1
ATOM 1621 C CA . GLN A 1 206 ? -26.219 -8.337 -8.522 1.00 49.15 875 GLN A CA 1
ATOM 1622 C C . GLN A 1 206 ? -27.009 -8.187 -7.225 1.00 52.39 875 GLN A C 1
ATOM 1623 O O . GLN A 1 206 ? -28.125 -8.741 -7.073 1.00 45.61 875 GLN A O 1
ATOM 1629 N N . PHE A 1 207 ? -26.434 -7.435 -6.282 1.00 53.05 876 PHE A N 1
ATOM 1630 C CA . PHE A 1 207 ? -27.094 -7.205 -4.985 1.00 51.10 876 PHE A CA 1
ATOM 1631 C C . PHE A 1 207 ? -28.482 -6.581 -5.123 1.00 46.38 876 PHE A C 1
ATOM 1632 O O . PHE A 1 207 ? -29.426 -6.986 -4.443 1.00 47.85 876 PHE A O 1
ATOM 1640 N N . ALA A 1 208 ? -28.554 -5.562 -5.974 1.00 45.57 877 ALA A N 1
ATOM 1641 C CA . ALA A 1 208 ? -29.764 -4.792 -6.212 1.00 49.31 877 ALA A CA 1
ATOM 1642 C C . ALA A 1 208 ? -30.807 -5.641 -6.943 1.00 52.01 877 ALA A C 1
ATOM 1643 O O . ALA A 1 208 ? -31.960 -5.725 -6.515 1.00 48.16 877 ALA A O 1
ATOM 1645 N N . PHE A 1 209 ? -30.380 -6.273 -8.042 1.00 47.32 878 PHE A N 1
ATOM 1646 C CA . PHE A 1 209 ? -31.173 -7.274 -8.711 1.00 44.48 878 PHE A CA 1
ATOM 1647 C C . PHE A 1 209 ? -31.790 -8.281 -7.717 1.00 45.32 878 PHE A C 1
ATOM 1648 O O . PHE A 1 209 ? -33.033 -8.384 -7.623 1.00 44.43 878 PHE A O 1
ATOM 1656 N N . ASP A 1 210 ? -30.936 -9.004 -6.992 1.00 42.92 879 ASP A N 1
ATOM 1657 C CA . ASP A 1 210 ? -31.370 -10.058 -6.051 1.00 43.92 879 ASP A CA 1
ATOM 1658 C C . ASP A 1 210 ? -32.365 -9.458 -5.064 1.00 46.47 879 ASP A C 1
ATOM 1659 O O . ASP A 1 210 ? -33.397 -10.047 -4.752 1.00 43.61 879 ASP A O 1
ATOM 1664 N N . LEU A 1 211 ? -32.052 -8.256 -4.597 1.00 50.10 880 LEU A N 1
ATOM 1665 C CA . LEU A 1 211 ? -32.899 -7.582 -3.633 1.00 51.20 880 LEU A CA 1
ATOM 1666 C C . LEU A 1 211 ? -34.270 -7.209 -4.219 1.00 49.13 880 LEU A C 1
ATOM 1667 O O . LEU A 1 211 ? -35.283 -7.332 -3.548 1.00 47.54 880 LEU A O 1
ATOM 1672 N N . LEU A 1 212 ? -34.281 -6.720 -5.455 1.00 49.68 881 LEU A N 1
ATOM 1673 C CA . LEU A 1 212 ? -35.518 -6.380 -6.116 1.00 49.56 881 LEU A CA 1
ATOM 1674 C C . LEU A 1 212 ? -36.345 -7.639 -6.079 1.00 57.99 881 LEU A C 1
ATOM 1675 O O . LEU A 1 212 ? -37.513 -7.609 -5.672 1.00 60.54 881 LEU A O 1
ATOM 1680 N N . ILE A 1 213 ? -35.701 -8.751 -6.444 1.00 58.14 882 ILE A N 1
ATOM 1681 C CA . ILE A 1 213 ? -36.369 -10.031 -6.596 1.00 54.28 882 ILE A CA 1
ATOM 1682 C C . ILE A 1 213 ? -36.973 -10.511 -5.281 1.00 54.63 882 ILE A C 1
ATOM 1683 O O . ILE A 1 213 ? -38.022 -11.137 -5.298 1.00 54.06 882 ILE A O 1
ATOM 1688 N N . LYS A 1 214 ? -36.353 -10.217 -4.142 1.00 57.28 883 LYS A N 1
ATOM 1689 C CA . LYS A 1 214 ? -36.969 -10.622 -2.869 1.00 59.46 883 LYS A CA 1
ATOM 1690 C C . LYS A 1 214 ? -37.696 -9.497 -2.125 1.00 61.05 883 LYS A C 1
ATOM 1691 O O . LYS A 1 214 ? -38.158 -9.713 -1.008 1.00 61.08 883 LYS A O 1
ATOM 1697 N N . SER A 1 215 ? -37.819 -8.318 -2.752 1.00 64.35 884 SER A N 1
ATOM 1698 C CA . SER A 1 215 ? -38.199 -7.079 -2.049 1.00 68.07 884 SER A CA 1
ATOM 1699 C C . SER A 1 215 ? -39.547 -7.195 -1.364 1.00 76.32 884 SER A C 1
ATOM 1700 O O . SER A 1 215 ? -39.718 -6.775 -0.209 1.00 70.43 884 SER A O 1
ATOM 1703 N N . HIS A 1 216 ? -40.500 -7.770 -2.095 1.00 85.05 885 HIS A N 1
ATOM 1704 C CA . HIS A 1 216 ? -41.859 -7.955 -1.599 1.00 98.27 885 HIS A CA 1
ATOM 1705 C C . HIS A 1 216 ? -41.871 -8.735 -0.286 1.00 97.81 885 HIS A C 1
ATOM 1706 O O . HIS A 1 216 ? -42.869 -8.713 0.432 1.00 99.52 885 HIS A O 1
ATOM 1713 N N . MET A 1 217 ? -40.756 -9.406 0.015 1.00 96.01 886 MET A N 1
ATOM 1714 C CA . MET A 1 217 ? -40.668 -10.397 1.087 1.00 96.58 886 MET A CA 1
ATOM 1715 C C . MET A 1 217 ? -39.628 -10.024 2.164 1.00 94.34 886 MET A C 1
ATOM 1716 O O . MET A 1 217 ? -39.456 -10.767 3.123 1.00 100.23 886 MET A O 1
ATOM 1721 N N . VAL A 1 218 ? -38.924 -8.899 2.012 1.00 84.81 887 VAL A N 1
ATOM 1722 C CA . VAL A 1 218 ? -38.094 -8.356 3.106 1.00 78.50 887 VAL A CA 1
ATOM 1723 C C . VAL A 1 218 ? -38.545 -6.951 3.508 1.00 73.77 887 VAL A C 1
ATOM 1724 O O . VAL A 1 218 ? -37.851 -6.277 4.265 1.00 72.18 887 VAL A O 1
ATOM 1728 N N . SER A 1 219 ? -39.709 -6.526 3.011 1.00 74.52 888 SER A N 1
ATOM 1729 C CA . SER A 1 219 ? -40.277 -5.205 3.317 1.00 73.74 888 SER A CA 1
ATOM 1730 C C . SER A 1 219 ? -39.459 -3.997 2.816 1.00 76.66 888 SER A C 1
ATOM 1731 O O . SER A 1 219 ? -39.616 -2.902 3.349 1.00 74.41 888 SER A O 1
ATOM 1734 N N . VAL A 1 220 ? -38.607 -4.184 1.801 1.00 79.52 889 VAL A N 1
ATOM 1735 C CA . VAL A 1 220 ? -37.921 -3.051 1.140 1.00 79.79 889 VAL A CA 1
ATOM 1736 C C . VAL A 1 220 ? -38.768 -2.463 0.002 1.00 77.87 889 VAL A C 1
ATOM 1737 O O . VAL A 1 220 ? -39.281 -3.191 -0.858 1.00 77.95 889 VAL A O 1
ATOM 1741 N N . ASP A 1 221 ? -38.877 -1.137 0.004 1.00 78.95 890 ASP A N 1
ATOM 1742 C CA . ASP A 1 221 ? -39.666 -0.407 -0.974 1.00 82.44 890 ASP A CA 1
ATOM 1743 C C . ASP A 1 221 ? -38.802 0.102 -2.138 1.00 76.58 890 ASP A C 1
ATOM 1744 O O . ASP A 1 221 ? -37.819 0.819 -1.916 1.00 67.66 890 ASP A O 1
ATOM 1749 N N . PHE A 1 222 ? -39.192 -0.267 -3.365 1.00 70.91 891 PHE A N 1
ATOM 1750 C CA . PHE A 1 222 ? -38.491 0.153 -4.579 1.00 64.34 891 PHE A CA 1
ATOM 1751 C C . PHE A 1 222 ? -39.219 1.215 -5.379 1.00 59.53 891 PHE A C 1
ATOM 1752 O O . PHE A 1 222 ? -40.258 0.955 -5.963 1.00 60.79 891 PHE A O 1
ATOM 1760 N N . PRO A 1 223 ? -38.629 2.404 -5.477 1.00 59.51 892 PRO A N 1
ATOM 1761 C CA . PRO A 1 223 ? -39.159 3.378 -6.406 1.00 57.67 892 PRO A CA 1
ATOM 1762 C C . PRO A 1 223 ? -39.264 2.844 -7.802 1.00 61.55 892 PRO A C 1
ATOM 1763 O O . PRO A 1 223 ? -38.480 1.997 -8.230 1.00 59.85 892 PRO A O 1
ATOM 1767 N N . GLU A 1 224 ? -40.236 3.396 -8.501 1.00 71.16 893 GLU A N 1
ATOM 1768 C CA . GLU A 1 224 ? -40.739 2.863 -9.747 1.00 71.27 893 GLU A CA 1
ATOM 1769 C C . GLU A 1 224 ? -39.667 2.837 -10.828 1.00 63.90 893 GLU A C 1
ATOM 1770 O O . GLU A 1 224 ? -39.523 1.857 -11.552 1.00 54.14 893 GLU A O 1
ATOM 1776 N N . MET A 1 225 ? -38.899 3.912 -10.924 1.00 60.58 894 MET A N 1
ATOM 1777 C CA . MET A 1 225 ? -37.851 3.966 -11.919 1.00 62.95 894 MET A CA 1
ATOM 1778 C C . MET A 1 225 ? -36.691 2.985 -11.636 1.00 65.32 894 MET A C 1
ATOM 1779 O O . MET A 1 225 ? -35.984 2.572 -12.573 1.00 56.61 894 MET A O 1
ATOM 1784 N N . MET A 1 226 ? -36.528 2.615 -10.358 1.00 60.39 895 MET A N 1
ATOM 1785 C CA . MET A 1 226 ? -35.506 1.690 -9.914 1.00 60.99 895 MET A CA 1
ATOM 1786 C C . MET A 1 226 ? -35.904 0.314 -10.306 1.00 58.06 895 MET A C 1
ATOM 1787 O O . MET A 1 226 ? -35.154 -0.397 -10.981 1.00 63.69 895 MET A O 1
ATOM 1792 N N . ALA A 1 227 ? -37.086 -0.064 -9.852 1.00 48.32 896 ALA A N 1
ATOM 1793 C CA . ALA A 1 227 ? -37.591 -1.372 -10.122 1.00 52.08 896 ALA A CA 1
ATOM 1794 C C . ALA A 1 227 ? -37.501 -1.654 -11.606 1.00 54.95 896 ALA A C 1
ATOM 1795 O O . ALA A 1 227 ? -37.172 -2.767 -12.033 1.00 54.19 896 ALA A O 1
ATOM 1797 N N . GLU A 1 228 ? -37.789 -0.633 -12.398 1.00 55.88 897 GLU A N 1
ATOM 1798 C CA . GLU A 1 228 ? -37.778 -0.805 -13.817 1.00 55.72 897 GLU A CA 1
ATOM 1799 C C . GLU A 1 228 ? -36.368 -1.016 -14.376 1.00 54.07 897 GLU A C 1
ATOM 1800 O O . GLU A 1 228 ? -36.160 -1.902 -15.201 1.00 49.20 897 GLU A O 1
ATOM 1806 N N . ILE A 1 229 ? -35.416 -0.182 -13.971 1.00 53.17 898 ILE A N 1
ATOM 1807 C CA . ILE A 1 229 ? -34.054 -0.285 -14.507 1.00 49.11 898 ILE A CA 1
ATOM 1808 C C . ILE A 1 229 ? -33.419 -1.597 -14.074 1.00 46.15 898 ILE A C 1
ATOM 1809 O O . ILE A 1 229 ? -32.849 -2.327 -14.880 1.00 46.95 898 ILE A O 1
ATOM 1814 N N . ILE A 1 230 ? -33.592 -1.908 -12.802 1.00 42.27 899 ILE A N 1
ATOM 1815 C CA . ILE A 1 230 ? -33.034 -3.085 -12.209 1.00 43.91 899 ILE A CA 1
ATOM 1816 C C . ILE A 1 230 ? -33.566 -4.368 -12.822 1.00 44.98 899 ILE A C 1
ATOM 1817 O O . ILE A 1 230 ? -32.912 -5.396 -12.758 1.00 46.50 899 ILE A O 1
ATOM 1822 N N . SER A 1 231 ? -34.759 -4.295 -13.392 1.00 45.80 900 SER A N 1
ATOM 1823 C CA . SER A 1 231 ? -35.442 -5.453 -13.945 1.00 47.44 900 SER A CA 1
ATOM 1824 C C . SER A 1 231 ? -35.295 -5.551 -15.445 1.00 45.57 900 SER A C 1
ATOM 1825 O O . SER A 1 231 ? -35.441 -6.646 -15.996 1.00 47.15 900 SER A O 1
ATOM 1828 N N . VAL A 1 232 ? -35.009 -4.437 -16.119 1.00 45.17 901 VAL A N 1
ATOM 1829 C CA . VAL A 1 232 ? -35.001 -4.442 -17.584 1.00 44.74 901 VAL A CA 1
ATOM 1830 C C . VAL A 1 232 ? -33.629 -4.254 -18.199 1.00 44.51 901 VAL A C 1
ATOM 1831 O O . VAL A 1 232 ? -33.305 -4.887 -19.227 1.00 45.51 901 VAL A O 1
ATOM 1835 N N . GLN A 1 233 ? -32.846 -3.356 -17.617 1.00 42.01 902 GLN A N 1
ATOM 1836 C CA . GLN A 1 233 ? -31.526 -3.038 -18.164 1.00 43.85 902 GLN A CA 1
ATOM 1837 C C . GLN A 1 233 ? -30.469 -3.791 -17.435 1.00 41.03 902 GLN A C 1
ATOM 1838 O O . GLN A 1 233 ? -29.593 -4.382 -18.054 1.00 49.53 902 GLN A O 1
ATOM 1844 N N . VAL A 1 234 ? -30.535 -3.779 -16.111 1.00 40.11 903 VAL A N 1
ATOM 1845 C CA . VAL A 1 234 ? -29.525 -4.476 -15.321 1.00 41.87 903 VAL A CA 1
ATOM 1846 C C . VAL A 1 234 ? -29.329 -5.939 -15.713 1.00 39.70 903 VAL A C 1
ATOM 1847 O O . VAL A 1 234 ? -28.188 -6.368 -15.918 1.00 42.63 903 VAL A O 1
ATOM 1851 N N . PRO A 1 235 ? -30.424 -6.706 -15.826 1.00 39.55 904 PRO A N 1
ATOM 1852 C CA . PRO A 1 235 ? -30.213 -8.091 -16.210 1.00 37.59 904 PRO A CA 1
ATOM 1853 C C . PRO A 1 235 ? -29.472 -8.219 -17.532 1.00 38.09 904 PRO A C 1
ATOM 1854 O O . PRO A 1 235 ? -28.831 -9.242 -17.747 1.00 51.62 904 PRO A O 1
ATOM 1858 N N . LYS A 1 236 ? -29.485 -7.200 -18.388 1.00 37.42 905 LYS A N 1
ATOM 1859 C CA . LYS A 1 236 ? -28.672 -7.262 -19.609 1.00 42.17 905 LYS A CA 1
ATOM 1860 C C . LYS A 1 236 ? -27.169 -7.234 -19.267 1.00 49.81 905 LYS A C 1
ATOM 1861 O O . LYS A 1 236 ? -26.353 -7.820 -19.968 1.00 46.87 905 LYS A O 1
ATOM 1867 N N . ILE A 1 237 ? -26.807 -6.538 -18.197 1.00 49.65 906 ILE A N 1
ATOM 1868 C CA . ILE A 1 237 ? -25.410 -6.489 -17.769 1.00 51.36 906 ILE A CA 1
ATOM 1869 C C . ILE A 1 237 ? -24.996 -7.817 -17.144 1.00 49.76 906 ILE A C 1
ATOM 1870 O O . ILE A 1 237 ? -23.994 -8.398 -17.544 1.00 47.49 906 ILE A O 1
ATOM 1875 N N . LEU A 1 238 ? -25.805 -8.303 -16.200 1.00 46.16 907 LEU A N 1
ATOM 1876 C CA . LEU A 1 238 ? -25.521 -9.564 -15.513 1.00 46.37 907 LEU A CA 1
ATOM 1877 C C . LEU A 1 238 ? -25.588 -10.768 -16.455 1.00 47.89 907 LEU A C 1
ATOM 1878 O O . LEU A 1 238 ? -24.967 -11.766 -16.181 1.00 52.74 907 LEU A O 1
ATOM 1883 N N . SER A 1 239 ? -26.317 -10.696 -17.564 1.00 49.82 908 SER A N 1
ATOM 1884 C CA . SER A 1 239 ? -26.331 -11.833 -18.503 1.00 49.70 908 SER A CA 1
ATOM 1885 C C . SER A 1 239 ? -25.176 -11.762 -19.530 1.00 48.00 908 SER A C 1
ATOM 1886 O O . SER A 1 239 ? -24.928 -12.686 -20.324 1.00 48.38 908 SER A O 1
ATOM 1889 N N . GLY A 1 240 ? -24.440 -10.679 -19.516 1.00 46.86 909 GLY A N 1
ATOM 1890 C CA . GLY A 1 240 ? -23.343 -10.578 -20.444 1.00 47.03 909 GLY A CA 1
ATOM 1891 C C . GLY A 1 240 ? -23.722 -10.041 -21.805 1.00 43.04 909 GLY A C 1
ATOM 1892 O O . GLY A 1 240 ? -22.886 -10.055 -22.673 1.00 48.12 909 GLY A O 1
ATOM 1893 N N . LYS A 1 241 ? -24.953 -9.556 -22.003 1.00 47.32 910 LYS A N 1
ATOM 1894 C CA . LYS A 1 241 ? -25.296 -8.814 -23.245 1.00 48.78 910 LYS A CA 1
ATOM 1895 C C . LYS A 1 241 ? -24.694 -7.399 -23.304 1.00 48.47 910 LYS A C 1
ATOM 1896 O O . LYS A 1 241 ? -24.500 -6.823 -24.384 1.00 47.27 910 LYS A O 1
ATOM 1902 N N . VAL A 1 242 ? -24.445 -6.836 -22.128 1.00 50.29 911 VAL A N 1
ATOM 1903 C CA . VAL A 1 242 ? -23.932 -5.485 -21.988 1.00 48.54 911 VAL A CA 1
ATOM 1904 C C . VAL A 1 242 ? -22.675 -5.628 -21.166 1.00 44.94 911 VAL A C 1
ATOM 1905 O O . VAL A 1 242 ? -22.725 -6.140 -20.072 1.00 46.80 911 VAL A O 1
ATOM 1909 N N . LYS A 1 243 ? -21.542 -5.256 -21.745 1.00 50.12 912 LYS A N 1
ATOM 1910 C CA . LYS A 1 243 ? -20.251 -5.432 -21.114 1.00 50.13 912 LYS A CA 1
ATOM 1911 C C . LYS A 1 243 ? -19.549 -4.084 -21.003 1.00 48.19 912 LYS A C 1
ATOM 1912 O O . LYS A 1 243 ? -19.839 -3.170 -21.753 1.00 48.56 912 LYS A O 1
ATOM 1918 N N . PRO A 1 244 ? -18.685 -3.930 -19.994 1.00 48.31 913 PRO A N 1
ATOM 1919 C CA . PRO A 1 244 ? -17.964 -2.696 -19.872 1.00 47.69 913 PRO A CA 1
ATOM 1920 C C . PRO A 1 244 ? -16.775 -2.658 -20.803 1.00 53.84 913 PRO A C 1
ATOM 1921 O O . PRO A 1 244 ? -16.340 -3.696 -21.290 1.00 53.56 913 PRO A O 1
ATOM 1925 N N . ILE A 1 245 ? -16.283 -1.448 -21.047 1.00 56.07 914 ILE A N 1
ATOM 1926 C CA . ILE A 1 245 ? -15.102 -1.225 -21.823 1.00 53.31 914 ILE A CA 1
ATOM 1927 C C . ILE A 1 245 ? -13.958 -1.024 -20.841 1.00 51.62 914 ILE A C 1
ATOM 1928 O O . ILE A 1 245 ? -13.968 -0.094 -20.033 1.00 53.68 914 ILE A O 1
ATOM 1933 N N . TYR A 1 246 ? -13.002 -1.940 -20.894 1.00 47.33 915 TYR A N 1
ATOM 1934 C CA . TYR A 1 246 ? -11.836 -1.888 -20.042 1.00 51.27 915 TYR A CA 1
ATOM 1935 C C . TYR A 1 246 ? -10.669 -1.403 -20.870 1.00 49.26 915 TYR A C 1
ATOM 1936 O O . TYR A 1 246 ? -10.499 -1.741 -22.057 1.00 46.93 915 TYR A O 1
ATOM 1945 N N . PHE A 1 247 ? -9.885 -0.560 -20.245 1.00 47.02 916 PHE A N 1
ATOM 1946 C CA . PHE A 1 247 ? -8.645 -0.143 -20.840 1.00 49.50 916 PHE A CA 1
ATOM 1947 C C . PHE A 1 247 ? -7.735 -1.334 -20.856 1.00 49.33 916 PHE A C 1
ATOM 1948 O O . PHE A 1 247 ? -7.198 -1.642 -21.899 1.00 51.54 916 PHE A O 1
ATOM 1956 N N . HIS A 1 248 ? -7.651 -2.045 -19.724 1.00 53.68 917 HIS A N 1
ATOM 1957 C CA . HIS A 1 248 ? -6.690 -3.136 -19.542 1.00 58.84 917 HIS A CA 1
ATOM 1958 C C . HIS A 1 248 ? -7.382 -4.470 -19.472 1.00 62.82 917 HIS A C 1
ATOM 1959 O O . HIS A 1 248 ? -8.545 -4.552 -19.109 1.00 73.96 917 HIS A O 1
ATOM 1966 N N . THR A 1 249 ? -6.643 -5.521 -19.794 1.00 68.45 918 THR A N 1
ATOM 1967 C CA . THR A 1 249 ? -7.233 -6.843 -20.005 1.00 80.16 918 THR A CA 1
ATOM 1968 C C . THR A 1 249 ? -6.976 -7.793 -18.814 1.00 75.84 918 THR A C 1
ATOM 1969 O O . THR A 1 249 ? -7.123 -7.414 -17.640 1.00 68.89 918 THR A O 1
ATOM 1973 N N . THR B 2 5 ? -41.650 3.006 -21.517 1.00 83.30 1 THR B N 1
ATOM 1974 C CA . THR B 2 5 ? -41.000 2.631 -20.224 1.00 85.84 1 THR B CA 1
ATOM 1975 C C . THR B 2 5 ? -41.017 3.840 -19.261 1.00 87.06 1 THR B C 1
ATOM 1976 O O . THR B 2 5 ? -41.248 4.966 -19.684 1.00 84.10 1 THR B O 1
ATOM 1980 N N . LEU B 2 6 ? -40.781 3.590 -17.977 1.00 84.63 2 LEU B N 1
ATOM 1981 C CA . LEU B 2 6 ? -40.716 4.646 -16.942 1.00 95.84 2 LEU B CA 1
ATOM 1982 C C . LEU B 2 6 ? -39.460 5.546 -17.019 1.00 93.69 2 LEU B C 1
ATOM 1983 O O . LEU B 2 6 ? -39.413 6.600 -16.382 1.00 89.75 2 LEU B O 1
ATOM 1988 N N . PHE B 2 7 ? -38.444 5.118 -17.771 1.00 95.25 3 PHE B N 1
ATOM 1989 C CA . PHE B 2 7 ? -37.285 5.967 -18.068 1.00 98.71 3 PHE B CA 1
ATOM 1990 C C . PHE B 2 7 ? -37.507 6.798 -19.342 1.00 97.87 3 PHE B C 1
ATOM 1991 O O . PHE B 2 7 ? -37.192 7.993 -19.355 1.00 78.68 3 PHE B O 1
ATOM 1999 N N . SER B 2 8 ? -38.015 6.161 -20.407 1.00 103.75 4 SER B N 1
ATOM 2000 C CA . SER B 2 8 ? -38.310 6.859 -21.674 1.00 107.53 4 SER B CA 1
ATOM 2001 C C . SER B 2 8 ? -39.653 7.619 -21.645 1.00 114.09 4 SER B C 1
ATOM 2002 O O . SER B 2 8 ? -39.918 8.419 -22.546 1.00 117.17 4 SER B O 1
ATOM 2005 N N . GLN B 2 9 ? -40.485 7.363 -20.624 1.00 125.37 5 GLN B N 1
ATOM 2006 C CA . GLN B 2 9 ? -41.692 8.183 -20.334 1.00 131.36 5 GLN B CA 1
ATOM 2007 C C . GLN B 2 9 ? -41.370 9.438 -19.506 1.00 135.38 5 GLN B C 1
ATOM 2008 O O . GLN B 2 9 ? -42.276 10.222 -19.189 1.00 146.75 5 GLN B O 1
ATOM 2014 N N . HIS B 2 10 ? -40.105 9.611 -19.124 1.00 133.94 6 HIS B N 1
ATOM 2015 C CA . HIS B 2 10 ? -39.656 10.842 -18.465 1.00 132.24 6 HIS B CA 1
ATOM 2016 C C . HIS B 2 10 ? -38.302 11.257 -19.061 1.00 122.67 6 HIS B C 1
ATOM 2017 O O . HIS B 2 10 ? -37.341 11.545 -18.356 1.00 107.86 6 HIS B O 1
ATOM 2024 N N . TYR B 2 11 ? -38.296 11.288 -20.398 1.00 121.59 7 TYR B N 1
ATOM 2025 C CA . TYR B 2 11 ? -37.150 11.613 -21.244 1.00 112.96 7 TYR B CA 1
ATOM 2026 C C . TYR B 2 11 ? -37.672 11.686 -22.691 1.00 112.01 7 TYR B C 1
ATOM 2027 O O . TYR B 2 11 ? -37.552 12.703 -23.382 1.00 104.65 7 TYR B O 1
#

Sequence (249 aa):
QPIFLNVLEAIEPGVVCAGHDNNQPDSFAALLSSLNELGERQLVHVVKWAKALPGFRNLHVDDQMAVIQYSWMGLMVFA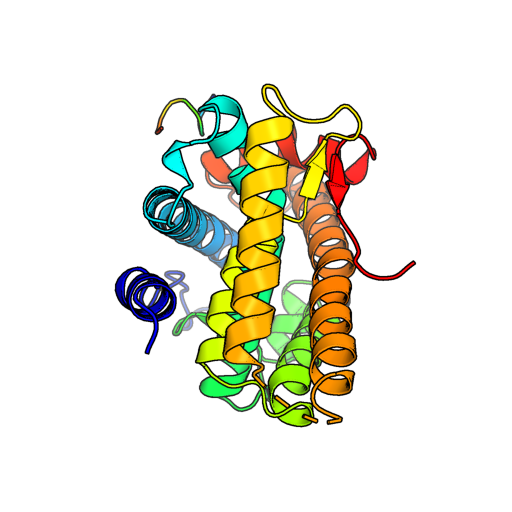MGWRSFTNVNSAMLYFAPDLVFNEYRMHKSRMYSQCVRMRHLSQEFGWLQITPQEFLCMKALLLFSIIPVDGLKNQKFFDELRMNYIKELDRIIASCSRRFYQLTKLLDSVQPIARELHQFAFDLLIKSHMVSVDFPEMMAEIISVQVPKILSGKVKPIYFHTTLFSQHY

Foldseek 3Di:
DDPQLVQLVVLPDDAQALPADPVDDDALQRLLQSLQSLLVRVLVSLLVSQVSHPLSVVDDVVCSVLLSLVLVLLLLLLVQLQCCCVPPNLCWGPNHPNRIDDQVNCVRNVVVVLRVLSSVLSNVCVVLVPDPSLSSLLSSLSSLWKAFPVGDPDNVSSVVVNVVSLVVSLVVCVVSVVSVVSSLVSSLSSVVSSLVVLVVLLVCLVCVVPVVHDHDPVSNVSSVPNSVCDVVRRMDTHHPPD/DVVVVVD

B-factor: mean 56.18, std 17.08, range [29.44, 146.75]

Organism: Homo sapiens (NCBI:txid9606)

Solvent-accessible surface area: 11736 Å² total; per-residue (Å²): 202,19,145,20,13,83,41,2,97,86,38,57,49,57,124,26,56,2,54,15,70,72,142,76,122,34,47,19,30,17,0,4,31,14,26,10,58,7,6,33,92,19,0,62,55,16,18,117,10,0,58,52,7,41,33,0,173,85,6,73,79,54,4,9,26,16,0,0,11,12,5,3,24,5,4,23,5,0,18,5,0,35,58,0,48,70,78,43,124,6,77,64,0,45,17,0,54,33,0,31,0,65,83,129,29,1,122,62,0,14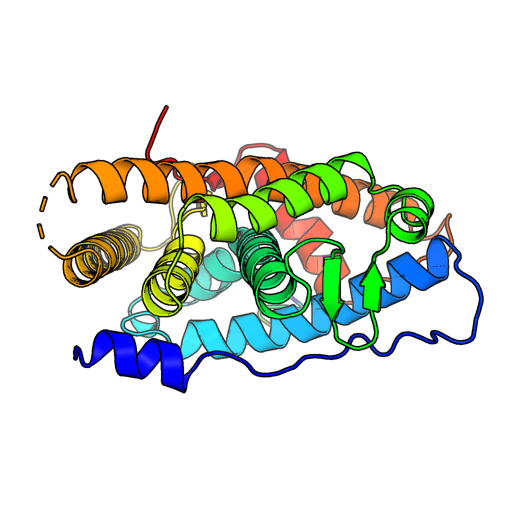9,8,84,66,19,0,53,87,2,58,88,4,0,47,41,0,29,154,30,149,8,57,74,65,10,5,16,0,0,12,0,0,4,0,0,8,8,27,25,93,139,27,22,147,60,54,172,100,1,69,88,9,25,109,59,4,44,124,27,0,76,116,36,30,103,116,69,66,144,53,52,88,76,0,2,90,7,8,15,41,0,14,50,6,4,106,63,13,3,68,35,13,58,63,4,29,115,107,17,164,147,43,88,7,109,36,27,104,27,10,30,24,0,1,56,67,24,2,39,68,12,28,79,34,133,3,121,36,50,96,63,52,193,102,52,5,50,135,131,69

InterPro domains:
  IPR000536 Nuclear hormone receptor, ligand-binding domain [PF00104] (699-878)
  IPR000536 Nuclear hormone receptor, ligand-binding domain [PS51843] (669-900)
  IPR000536 Nuclear hormone receptor, ligand-binding domain [SM00430] (707-871)
  IPR001103 Androgen receptor [PF02166] (6-449)
  IPR001103 Androgen receptor [PR00521] (6-25)
  IPR001103 Androgen receptor [PR00521] (27-45)
  IPR001103 Androgen receptor [PR00521] (169-188)
  IPR001103 Androgen receptor [PR00521] (218-238)
  IPR001103 Androgen receptor [PR00521] (264-284)
  IPR001103 Androgen receptor [PR00521] (301-321)
  IPR001103 Androgen receptor [PR00521] (346-368)
  IPR001103 Androgen receptor [PR00521] (382-401)
  IPR001103 Androgen receptor [PR00521] (432-449)
  IPR001628 Zinc finger, nuclear hormone receptor-type [PF00105] (558-626)
  IPR001628 Zinc finger, nuclear hormone receptor-type [PR00047] (560-576)
  IPR001628 Zinc finger, nuclear hormone receptor-type [PR00047] (576-591)
  IPR001628 Zinc finger, nuclear hormone receptor-type [PR00047] (609-617)
  IPR001628 Zinc finger, nuclear hormone receptor-type [PR00047] (617-625)
  IPR001628 Zinc finger, nuclear hormone receptor-type [PS00031] (560-586)
  IPR001628 Zinc finger, nuclear hormone receptor-type [PS51030] (557-632)